Protein AF-A0A7S0G3C4-F1 (afdb_monomer)

Radius of gyration: 18.25 Å; Cα contacts (8 Å, |Δi|>4): 270; chains: 1; bounding box: 46×31×52 Å

Solvent-accessible surface area (backbone atoms only — not comparable to full-atom values): 9451 Å² total; per-residue (Å²): 103,69,66,58,55,50,48,33,53,74,73,70,41,80,79,50,72,66,59,51,34,54,44,24,38,52,24,13,75,70,51,35,44,72,55,24,52,53,49,55,52,47,40,48,75,70,75,43,77,83,50,74,64,40,49,34,28,48,25,38,9,21,17,64,58,46,35,55,68,61,25,50,52,48,51,48,46,38,38,74,77,66,66,46,79,81,47,66,63,41,50,37,27,48,26,35,14,25,21,65,55,70,33,50,71,59,20,54,50,48,52,49,51,35,52,75,70,69,42,75,82,48,62,67,40,53,42,30,53,33,47,16,22,23,74,69,52,34,60,70,60,30,55,49,51,53,54,48,37,48,74,74,72,39,71,82,48,76,66,40,51,55,42,48,37,51,20,24,57,63,58,69,42,60,65,67,31,60,78,72,110

Foldseek 3Di:
DVVVVVVCVVVVNDDDLVNLLVVLLVCLVVLVLVVSVVSVVVCVVSVHDNDLSSLLSSLLSCLSNLNLVVSVVSVCCCCPVVVDDDAQSSLLSNLLSCLSNLNLVVSVVSVVVCVVVVHDDALSSLLSNLLSCLSVLNLVVNVVSQVVCVVSVYDHDPSSLVSNLSSCVSNVNNVVNVVSD

Structure (mmCIF, N/CA/C/O backbone):
data_AF-A0A7S0G3C4-F1
#
_entry.id   AF-A0A7S0G3C4-F1
#
loop_
_atom_site.group_PDB
_atom_site.id
_atom_site.type_symbol
_atom_site.label_atom_id
_atom_site.label_alt_id
_atom_site.label_comp_id
_atom_site.label_asym_id
_atom_site.label_entity_id
_atom_site.label_seq_id
_atom_site.pdbx_PDB_ins_code
_atom_site.Cartn_x
_atom_site.Cartn_y
_atom_site.Cartn_z
_atom_site.occupancy
_atom_site.B_iso_or_equiv
_atom_site.auth_seq_id
_atom_site.auth_comp_id
_atom_site.auth_asym_id
_atom_site.auth_atom_id
_atom_site.pdbx_PDB_model_num
ATOM 1 N N . ALA A 1 1 ? -18.132 -12.227 6.448 1.00 76.12 1 ALA A N 1
ATOM 2 C CA . ALA A 1 1 ? -17.426 -11.205 7.251 1.00 76.12 1 ALA A CA 1
ATOM 3 C C . ALA A 1 1 ? -18.395 -10.467 8.179 1.00 76.12 1 ALA A C 1
ATOM 5 O O . ALA A 1 1 ? -18.366 -10.743 9.367 1.00 76.12 1 ALA A O 1
ATOM 6 N N . PHE A 1 2 ? -19.322 -9.643 7.671 1.00 80.88 2 PHE A N 1
ATOM 7 C CA . PHE A 1 2 ? -20.295 -8.923 8.517 1.00 80.88 2 PHE A CA 1
ATOM 8 C C . PHE A 1 2 ? -21.176 -9.825 9.399 1.00 80.88 2 PHE A C 1
ATOM 10 O O . PHE A 1 2 ? -21.369 -9.514 10.566 1.00 80.88 2 PHE A O 1
ATOM 17 N N . THR A 1 3 ? -21.643 -10.970 8.890 1.00 82.75 3 THR A N 1
ATOM 18 C CA . THR A 1 3 ? -22.416 -11.939 9.692 1.00 82.75 3 THR A CA 1
ATOM 19 C C . THR A 1 3 ? -21.618 -12.48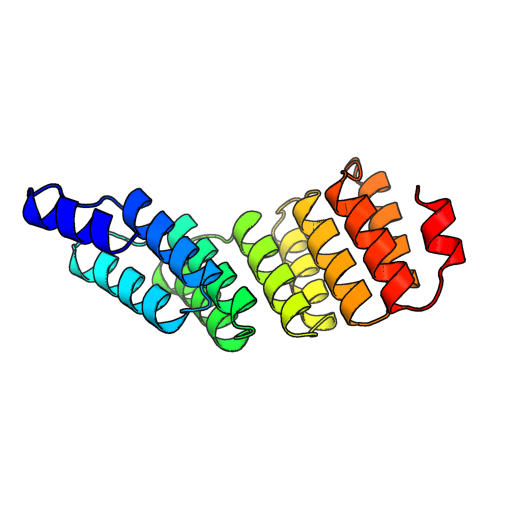6 10.876 1.00 82.75 3 THR A C 1
ATOM 21 O O . THR A 1 3 ? -22.155 -12.602 11.966 1.00 82.75 3 THR A O 1
ATOM 24 N N . VAL A 1 4 ? -20.324 -12.766 10.685 1.00 82.81 4 VAL A N 1
ATOM 25 C CA . VAL A 1 4 ? -19.447 -13.262 11.761 1.00 82.81 4 VAL A CA 1
ATOM 26 C C . VAL A 1 4 ? -19.269 -12.189 12.837 1.00 82.81 4 VAL A C 1
ATOM 28 O O . VAL A 1 4 ? -19.379 -12.485 14.017 1.00 82.81 4 VAL A O 1
ATOM 31 N N . MET A 1 5 ? -19.101 -10.927 12.434 1.00 85.44 5 MET A N 1
ATOM 32 C CA . MET A 1 5 ? -19.011 -9.797 13.367 1.00 85.44 5 MET A CA 1
ATOM 33 C C . MET A 1 5 ? -20.314 -9.568 14.139 1.00 85.44 5 MET A C 1
ATOM 35 O O . MET A 1 5 ? -20.281 -9.260 15.327 1.00 85.44 5 MET A O 1
ATOM 39 N N . ALA A 1 6 ? -21.465 -9.744 13.483 1.00 84.00 6 ALA A N 1
ATOM 40 C CA . ALA A 1 6 ? -22.767 -9.667 14.137 1.00 84.00 6 ALA A CA 1
ATOM 41 C C . ALA A 1 6 ? -22.956 -10.793 15.168 1.00 84.00 6 ALA A C 1
ATOM 43 O O . ALA A 1 6 ? -23.404 -10.513 16.276 1.00 84.00 6 ALA A O 1
ATOM 44 N N . LEU A 1 7 ? -22.554 -12.026 14.836 1.00 86.00 7 LEU A N 1
ATOM 45 C CA . LEU A 1 7 ? -22.593 -13.166 15.759 1.00 86.00 7 LEU A CA 1
ATOM 46 C C . LEU A 1 7 ? -21.691 -12.947 16.977 1.00 86.00 7 LEU A C 1
ATOM 48 O O . LEU A 1 7 ? -22.154 -13.111 18.097 1.00 86.00 7 LEU A O 1
ATOM 52 N N . MET A 1 8 ? -20.451 -12.476 16.784 1.00 85.19 8 MET A N 1
ATOM 53 C CA . MET A 1 8 ? -19.553 -12.152 17.904 1.00 85.19 8 MET A CA 1
ATOM 54 C C . MET A 1 8 ? -20.218 -11.174 18.880 1.00 85.19 8 MET A C 1
ATOM 56 O O . MET A 1 8 ? -20.258 -11.424 20.081 1.00 85.19 8 MET A O 1
ATOM 60 N N . LYS A 1 9 ? -20.829 -10.102 18.364 1.00 83.81 9 LYS A N 1
ATOM 61 C CA . LYS A 1 9 ? -21.543 -9.122 19.195 1.00 83.81 9 LYS A CA 1
ATOM 62 C C . LYS A 1 9 ? -22.772 -9.703 19.889 1.00 83.81 9 LYS A C 1
ATOM 64 O O . LYS A 1 9 ? -23.005 -9.384 21.054 1.00 83.81 9 LYS A O 1
ATOM 69 N N . GLN A 1 10 ? -23.549 -10.529 19.190 1.00 89.81 10 GLN A N 1
ATOM 70 C CA . GLN A 1 10 ? -24.722 -11.205 19.747 1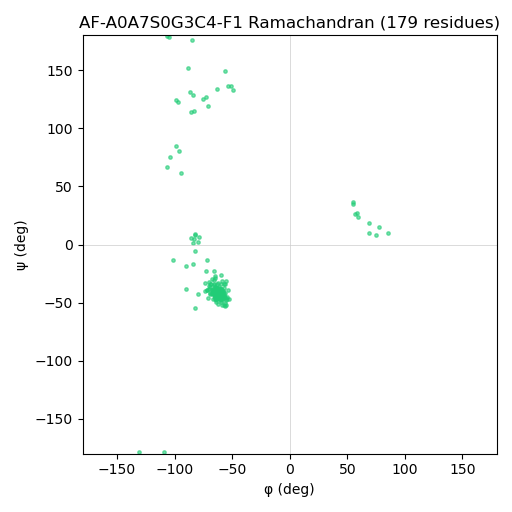.00 89.81 10 GLN A CA 1
ATOM 71 C C . GLN A 1 10 ? -24.331 -12.123 20.913 1.00 89.81 10 GLN A C 1
ATOM 73 O O . GLN A 1 10 ? -24.980 -12.095 21.959 1.00 89.81 10 GLN A O 1
ATOM 78 N N . ASP A 1 11 ? -23.217 -12.837 20.770 1.00 90.19 11 ASP A N 1
ATOM 79 C CA . ASP A 1 11 ? -22.664 -13.740 21.781 1.00 90.19 11 ASP A CA 1
ATOM 80 C C . ASP A 1 11 ? -21.824 -13.005 22.845 1.00 90.19 11 ASP A C 1
ATOM 82 O O . ASP A 1 11 ? -21.180 -13.632 23.684 1.00 90.19 11 ASP A O 1
ATOM 86 N N . ARG A 1 12 ? -21.840 -11.661 22.845 1.00 83.38 12 ARG A N 1
ATOM 87 C CA . ARG A 1 12 ? -21.084 -10.779 23.759 1.00 83.38 12 ARG A CA 1
ATOM 88 C C . ARG A 1 12 ? -19.563 -10.967 23.702 1.00 83.38 12 ARG A C 1
ATOM 90 O O . ARG A 1 12 ? -18.853 -10.604 24.638 1.00 83.38 12 ARG A O 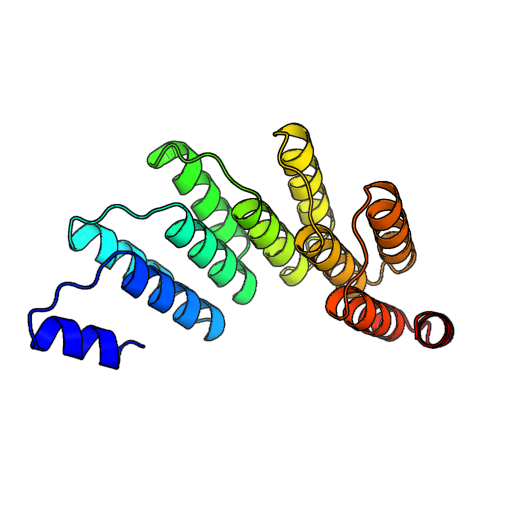1
ATOM 97 N N . ILE A 1 13 ? -19.057 -11.479 22.587 1.00 87.75 13 ILE A N 1
ATOM 98 C CA . ILE A 1 13 ? -17.636 -11.533 22.261 1.00 87.75 13 ILE A CA 1
ATOM 99 C C . ILE A 1 13 ? -17.266 -10.201 21.608 1.00 87.75 13 ILE A C 1
ATOM 101 O O . ILE A 1 13 ? -17.731 -9.878 20.514 1.00 87.75 13 ILE A O 1
ATOM 105 N N . LEU A 1 14 ? -16.428 -9.410 22.278 1.00 84.06 14 LEU A N 1
ATOM 106 C CA . LEU A 1 14 ? -15.951 -8.138 21.737 1.00 84.06 14 LEU A CA 1
ATOM 107 C C . LEU A 1 14 ? -14.970 -8.405 20.585 1.00 84.06 14 LEU A C 1
ATOM 109 O O . LEU A 1 14 ? -13.940 -9.041 20.821 1.00 84.06 14 LEU A O 1
ATOM 113 N N . PRO A 1 15 ? -15.255 -7.943 19.352 1.00 89.31 15 PRO A N 1
ATOM 114 C CA . PRO A 1 15 ? -14.295 -8.053 18.265 1.00 89.31 15 PRO A CA 1
ATOM 115 C C . PRO A 1 15 ? -13.041 -7.244 18.589 1.00 89.31 15 PRO A C 1
ATOM 117 O O . PRO A 1 15 ? -13.128 -6.089 19.012 1.00 89.31 15 PRO A O 1
ATOM 120 N N . ASP A 1 16 ? -11.881 -7.849 18.376 1.00 91.50 16 ASP A N 1
ATOM 121 C CA . ASP A 1 16 ? -10.598 -7.182 18.530 1.00 91.50 16 ASP A CA 1
ATOM 122 C C . ASP A 1 16 ? -10.205 -6.412 17.258 1.00 91.50 16 ASP A C 1
ATOM 124 O O . ASP A 1 16 ? -10.877 -6.450 16.219 1.00 91.50 16 ASP A O 1
ATOM 128 N N . ILE A 1 17 ? -9.083 -5.692 17.334 1.00 94.69 17 ILE A N 1
ATOM 129 C CA . ILE A 1 17 ? -8.567 -4.914 16.203 1.00 94.69 17 ILE A CA 1
ATOM 130 C C . ILE A 1 17 ? -8.281 -5.795 14.979 1.00 94.69 17 ILE A C 1
ATOM 132 O O . ILE A 1 17 ? -8.467 -5.365 13.841 1.00 94.69 17 ILE A O 1
ATOM 136 N N . PHE A 1 18 ? -7.890 -7.053 15.197 1.00 93.44 18 PHE A N 1
ATOM 137 C CA . PHE A 1 18 ? -7.602 -8.000 14.130 1.00 93.44 18 PHE A CA 1
ATOM 138 C C . PHE A 1 18 ? -8.867 -8.358 13.339 1.00 93.44 18 PHE A C 1
ATOM 140 O O . PHE A 1 18 ? -8.860 -8.294 12.105 1.00 93.44 18 PHE A O 1
ATOM 147 N N . ALA A 1 19 ? -9.972 -8.661 14.024 1.00 93.75 19 ALA A N 1
ATOM 148 C CA . ALA A 1 19 ? -11.260 -8.939 13.395 1.00 93.75 19 ALA A CA 1
ATOM 149 C C . ALA A 1 19 ? -11.760 -7.746 12.562 1.00 93.75 19 ALA A C 1
ATOM 151 O O . ALA A 1 19 ? -12.196 -7.917 11.417 1.00 93.75 19 ALA A O 1
ATOM 152 N N . TYR A 1 20 ? -11.627 -6.525 13.090 1.00 95.75 20 TYR A N 1
ATOM 153 C CA . TYR A 1 20 ? -11.971 -5.308 12.354 1.00 95.75 20 TYR A CA 1
ATOM 154 C C . TYR A 1 20 ? -11.074 -5.078 11.131 1.00 95.75 20 TYR A C 1
ATOM 156 O O . TYR A 1 20 ? -11.583 -4.794 10.044 1.00 95.75 20 TYR A O 1
ATOM 164 N N . ASN A 1 21 ? -9.759 -5.266 11.257 1.00 96.62 21 ASN A N 1
ATOM 165 C CA . ASN A 1 21 ? -8.814 -5.135 10.145 1.00 96.62 21 ASN A CA 1
ATOM 166 C C . ASN A 1 21 ? -9.123 -6.128 9.013 1.00 96.62 21 ASN A C 1
ATOM 168 O O . ASN A 1 21 ? -9.123 -5.757 7.835 1.00 96.62 21 ASN A O 1
ATOM 172 N N . ALA A 1 22 ? -9.476 -7.369 9.356 1.00 95.56 22 ALA A N 1
ATOM 173 C CA . ALA A 1 22 ? -9.918 -8.367 8.387 1.00 95.56 22 ALA A CA 1
ATOM 174 C C . ALA A 1 22 ? -11.226 -7.959 7.682 1.00 95.56 22 ALA A C 1
ATOM 176 O O . ALA A 1 22 ? -11.384 -8.188 6.476 1.00 95.56 22 ALA A O 1
ATOM 177 N N . LEU A 1 23 ? -12.161 -7.326 8.401 1.00 95.88 23 LEU A N 1
ATOM 178 C CA . LEU A 1 23 ? -13.399 -6.803 7.822 1.00 95.88 23 LEU A CA 1
ATOM 179 C C . LEU A 1 23 ? -13.136 -5.632 6.860 1.00 95.88 23 LEU A C 1
ATOM 181 O O . LEU A 1 23 ? -13.733 -5.602 5.781 1.00 95.88 23 LEU A O 1
ATOM 185 N N . ILE A 1 24 ? -12.236 -4.708 7.205 1.00 97.38 24 ILE A N 1
ATOM 186 C CA . ILE A 1 24 ? -11.821 -3.586 6.343 1.00 97.38 24 ILE A CA 1
ATOM 187 C C . ILE A 1 24 ? -11.213 -4.112 5.044 1.00 97.38 24 ILE A C 1
ATOM 189 O O . ILE A 1 24 ? -11.632 -3.712 3.956 1.00 97.38 24 ILE A O 1
ATOM 193 N N . ASP A 1 25 ? -10.279 -5.057 5.127 1.00 95.19 25 ASP A N 1
ATOM 194 C CA . ASP A 1 25 ? -9.653 -5.641 3.940 1.00 95.19 25 ASP A CA 1
ATOM 195 C C . ASP A 1 25 ? -10.664 -6.431 3.085 1.00 95.19 25 ASP A C 1
ATOM 197 O O . ASP A 1 25 ? -10.656 -6.338 1.853 1.00 95.19 25 ASP A O 1
ATOM 201 N N . ALA A 1 26 ? -11.626 -7.123 3.711 1.00 95.88 26 ALA A N 1
ATOM 202 C CA . ALA A 1 26 ? -12.741 -7.746 2.997 1.00 95.88 26 ALA A CA 1
ATOM 203 C C . ALA A 1 26 ? -13.619 -6.715 2.263 1.00 95.88 26 ALA A C 1
ATOM 205 O O . ALA A 1 26 ? -13.977 -6.940 1.104 1.00 95.88 26 ALA A O 1
ATOM 206 N N . CYS A 1 27 ? -13.920 -5.570 2.886 1.00 95.38 27 CYS A N 1
ATOM 207 C CA . CYS A 1 27 ? -14.619 -4.462 2.229 1.00 95.38 27 CYS A CA 1
ATOM 208 C C . CYS A 1 27 ? -13.813 -3.924 1.043 1.00 95.38 27 CYS A C 1
ATOM 210 O O . CYS A 1 27 ? -14.371 -3.726 -0.037 1.00 95.38 27 CYS A O 1
ATOM 212 N N . GLY A 1 28 ? -12.499 -3.757 1.210 1.00 94.44 28 GLY A N 1
ATOM 213 C CA . GLY A 1 28 ? -11.590 -3.323 0.153 1.00 94.44 28 GLY A CA 1
ATOM 214 C C . GLY A 1 28 ? -11.578 -4.271 -1.046 1.00 94.44 28 GLY A C 1
ATOM 215 O O . GLY A 1 28 ? -11.683 -3.819 -2.187 1.00 94.44 28 GLY A O 1
ATOM 216 N N . ARG A 1 29 ? -11.516 -5.590 -0.821 1.00 93.62 29 ARG A N 1
ATOM 217 C CA . ARG A 1 29 ? -11.635 -6.598 -1.893 1.00 93.62 29 ARG A CA 1
ATOM 218 C C . ARG A 1 29 ? -12.981 -6.540 -2.613 1.00 93.62 29 ARG A C 1
ATOM 220 O O . ARG A 1 29 ? -13.020 -6.718 -3.826 1.00 93.62 29 ARG A O 1
ATOM 227 N N . ALA A 1 30 ? -14.056 -6.252 -1.885 1.00 94.56 30 ALA A N 1
ATOM 228 C CA . ALA A 1 30 ? -15.392 -6.066 -2.444 1.00 94.56 30 ALA A CA 1
ATOM 229 C C . ALA A 1 30 ? -15.615 -4.673 -3.073 1.00 94.56 30 ALA A C 1
ATOM 231 O O . ALA A 1 30 ? -16.717 -4.395 -3.536 1.00 94.56 30 ALA A O 1
ATOM 232 N N . LYS A 1 31 ? -14.597 -3.794 -3.091 1.00 92.88 31 LYS A N 1
ATOM 233 C CA . LYS A 1 31 ? -14.679 -2.387 -3.536 1.00 92.88 31 LYS A CA 1
ATOM 234 C C . LYS A 1 31 ? -15.726 -1.551 -2.784 1.00 92.88 31 LYS A C 1
ATOM 236 O O . LYS A 1 31 ? -16.228 -0.559 -3.300 1.00 92.88 31 LYS A O 1
ATOM 241 N N . LEU A 1 32 ? -16.038 -1.924 -1.545 1.00 95.06 32 LEU A N 1
ATOM 242 C CA . LEU A 1 32 ? -16.976 -1.219 -0.669 1.00 95.06 32 LEU A CA 1
ATOM 243 C C . LEU A 1 32 ? -16.213 -0.238 0.228 1.00 95.06 32 LEU A C 1
ATOM 245 O O . LEU A 1 32 ? -16.206 -0.389 1.450 1.00 95.06 32 LEU A O 1
ATOM 249 N N . VAL A 1 33 ? -15.537 0.740 -0.383 1.00 95.81 33 VAL A N 1
ATOM 250 C CA . VAL A 1 33 ? -14.634 1.666 0.322 1.00 95.81 33 VAL A CA 1
ATOM 251 C C . VAL A 1 33 ? -15.348 2.420 1.447 1.00 95.81 33 VAL A C 1
ATOM 253 O O . VAL A 1 33 ? -14.865 2.418 2.572 1.00 95.81 33 VAL A O 1
ATOM 256 N N . ASP A 1 34 ? -16.561 2.925 1.216 1.00 97.06 34 ASP A N 1
ATOM 257 C CA . ASP A 1 34 ? -17.316 3.653 2.247 1.00 97.06 34 ASP A CA 1
ATOM 258 C C . ASP A 1 34 ? -17.657 2.769 3.453 1.00 97.06 34 ASP A C 1
ATOM 260 O O . ASP A 1 34 ? -17.663 3.229 4.592 1.00 97.06 34 ASP A O 1
ATOM 264 N N . LYS A 1 35 ? -17.905 1.469 3.230 1.00 96.38 35 LYS A N 1
ATOM 265 C CA . LYS A 1 35 ? -18.104 0.523 4.337 1.00 96.38 35 LYS A CA 1
ATOM 266 C C . LYS A 1 35 ? -16.806 0.275 5.097 1.00 96.38 35 LYS A C 1
ATOM 268 O O . LYS A 1 35 ? -16.862 0.144 6.310 1.00 96.38 35 LYS A O 1
ATOM 273 N N . ALA A 1 36 ? -15.660 0.240 4.417 1.00 97.38 36 ALA A N 1
ATOM 274 C CA . ALA A 1 36 ? -14.362 0.106 5.072 1.00 97.38 36 ALA A CA 1
ATOM 275 C C . ALA A 1 36 ? -14.105 1.270 6.052 1.00 97.38 36 ALA A C 1
ATOM 277 O O . ALA A 1 36 ? -13.693 1.032 7.185 1.00 97.38 36 ALA A O 1
ATOM 278 N N . PHE A 1 37 ? -14.443 2.506 5.665 1.00 97.88 37 PHE A N 1
ATOM 279 C CA . PHE A 1 37 ? -14.355 3.673 6.553 1.00 97.88 37 PHE A CA 1
ATOM 280 C C . PHE A 1 37 ? -15.348 3.611 7.719 1.00 97.88 37 PHE A C 1
ATOM 282 O O . PHE A 1 37 ? -14.944 3.824 8.858 1.00 97.88 37 PH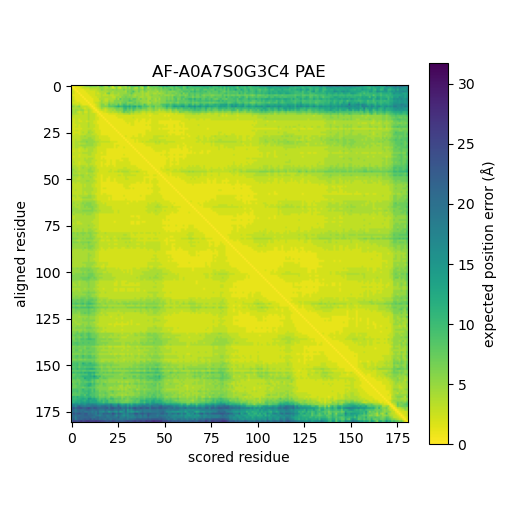E A O 1
ATOM 289 N N . LYS A 1 38 ? -16.601 3.196 7.480 1.00 97.25 38 LYS A N 1
ATOM 290 C CA . LYS A 1 38 ? -17.569 2.968 8.572 1.00 97.25 38 LYS A CA 1
ATOM 291 C C . LYS A 1 38 ? -17.061 1.960 9.602 1.00 97.25 38 LYS A C 1
ATOM 293 O O . LYS A 1 38 ? -17.281 2.141 10.793 1.00 97.25 38 LYS A O 1
ATOM 298 N N . VAL A 1 39 ? -16.363 0.915 9.153 1.00 96.94 39 VAL A N 1
ATOM 299 C CA . VAL A 1 39 ? -15.744 -0.066 10.053 1.00 96.94 39 VAL A CA 1
ATOM 300 C C . VAL A 1 39 ? -14.609 0.567 10.864 1.00 96.94 39 VAL A C 1
ATOM 302 O O . VAL A 1 39 ? -14.499 0.288 12.053 1.00 96.94 39 VAL A O 1
ATOM 305 N N . ARG A 1 40 ? -13.797 1.460 10.282 1.00 97.31 40 ARG A N 1
ATOM 306 C CA . ARG A 1 40 ? -12.799 2.224 11.051 1.00 97.31 40 ARG A CA 1
ATOM 307 C C . ARG A 1 40 ? -13.451 3.100 12.117 1.00 97.31 40 ARG A C 1
ATOM 309 O O . ARG A 1 40 ? -12.941 3.167 13.231 1.00 97.31 40 ARG A O 1
ATOM 316 N N . ASP A 1 41 ? -14.564 3.753 11.805 1.00 96.69 41 ASP A N 1
ATOM 317 C CA . ASP A 1 41 ? -15.280 4.571 12.789 1.00 96.69 41 ASP A CA 1
ATOM 318 C C . ASP A 1 41 ? -15.863 3.703 13.910 1.00 96.69 41 ASP A C 1
ATOM 320 O O . ASP A 1 41 ? -15.854 4.088 15.075 1.00 96.69 41 ASP A O 1
ATOM 324 N N . GLU A 1 42 ? -16.288 2.483 13.587 1.00 95.06 42 GLU A N 1
ATOM 325 C CA . GLU A 1 42 ? -16.731 1.492 14.563 1.00 95.06 42 GLU A CA 1
ATOM 326 C C . GLU A 1 42 ? -15.608 1.031 15.508 1.00 95.06 42 GLU A C 1
ATOM 328 O O . GLU A 1 42 ? -15.872 0.858 16.698 1.00 95.06 42 GLU A O 1
ATOM 333 N N . ILE A 1 43 ? -14.360 0.900 15.029 1.00 95.69 43 ILE A N 1
ATOM 334 C CA . ILE A 1 43 ? -13.180 0.654 15.886 1.00 95.69 43 ILE A CA 1
ATOM 335 C C . ILE A 1 43 ? -13.084 1.761 16.945 1.00 95.69 43 ILE A C 1
ATOM 337 O O . ILE A 1 43 ? -13.046 1.468 18.140 1.00 95.69 43 ILE A O 1
ATOM 341 N N . VAL A 1 44 ? -13.108 3.025 16.507 1.00 95.69 44 VAL A N 1
ATOM 342 C CA . VAL A 1 44 ? -12.995 4.198 17.391 1.00 95.69 44 VAL A CA 1
ATOM 343 C C . VAL A 1 44 ? -14.164 4.262 18.378 1.00 95.69 44 VAL A C 1
ATOM 345 O O . VAL A 1 44 ? -13.951 4.415 19.578 1.00 95.69 44 VAL A O 1
ATOM 348 N N . ASN A 1 45 ? -15.394 4.067 17.899 1.00 94.19 45 ASN A N 1
ATOM 349 C CA . ASN A 1 45 ? -16.603 4.073 18.729 1.00 94.19 45 ASN A CA 1
ATOM 350 C C . ASN A 1 45 ? -16.648 2.912 19.735 1.00 94.19 45 ASN A C 1
ATOM 352 O O . ASN A 1 45 ? -17.323 3.011 20.756 1.00 94.19 45 ASN A O 1
ATOM 356 N N . SER A 1 46 ? -15.920 1.826 19.468 1.00 90.38 46 SER A N 1
ATOM 357 C CA . SER A 1 46 ? -15.759 0.700 20.395 1.00 90.38 46 SER A CA 1
ATOM 358 C C . SER A 1 46 ? -14.658 0.939 21.440 1.00 90.38 46 SER A C 1
ATOM 360 O O . SER A 1 46 ? -14.333 0.029 22.199 1.00 90.38 46 SER A O 1
ATOM 362 N N . GLY A 1 47 ? -14.052 2.132 21.475 1.00 92.62 47 GLY A N 1
ATOM 363 C CA . GLY A 1 47 ? -12.948 2.471 22.377 1.00 92.62 47 GLY A CA 1
ATOM 364 C C . GLY A 1 47 ? -11.604 1.853 21.981 1.00 92.62 47 GLY A C 1
ATOM 365 O O . GLY A 1 47 ? -10.642 1.941 22.743 1.00 92.62 47 GLY A O 1
ATOM 366 N N . LEU A 1 48 ? -11.517 1.230 20.802 1.00 95.38 48 LEU A N 1
ATOM 367 C CA . LEU A 1 48 ? -10.276 0.683 20.266 1.00 95.38 48 LEU A CA 1
ATOM 368 C C . LEU A 1 48 ? -9.532 1.753 19.462 1.00 95.38 48 LEU A C 1
ATOM 370 O O . LEU A 1 48 ? -10.126 2.653 18.866 1.00 95.38 48 LEU A O 1
ATOM 374 N N . LYS A 1 49 ? -8.205 1.632 19.402 1.00 95.75 49 LYS A N 1
ATOM 375 C CA . LYS A 1 49 ? -7.363 2.507 18.585 1.00 95.75 49 LYS A CA 1
ATOM 376 C C . LYS A 1 49 ? -7.049 1.820 17.247 1.00 95.75 49 LYS A C 1
ATOM 378 O O . LYS A 1 49 ? -6.464 0.737 17.280 1.00 95.75 49 LYS A O 1
ATOM 383 N N . PRO A 1 50 ? -7.387 2.431 16.093 1.00 97.44 50 PRO A N 1
ATOM 384 C CA . PRO A 1 50 ? -6.863 2.015 14.793 1.00 97.44 50 PRO A CA 1
ATOM 385 C C . PRO A 1 50 ? -5.341 1.863 14.823 1.00 97.44 50 PRO A C 1
ATOM 387 O O . PRO A 1 50 ? -4.649 2.752 15.321 1.00 97.44 50 PRO A O 1
ATOM 390 N N . ASP A 1 51 ? -4.822 0.762 14.287 1.00 97.00 51 ASP A N 1
ATOM 391 C CA . ASP A 1 51 ? -3.388 0.481 14.228 1.00 97.00 51 ASP A CA 1
ATOM 392 C C . ASP A 1 51 ? -2.836 0.635 12.800 1.00 97.00 51 ASP A C 1
ATOM 394 O O . ASP A 1 51 ? -3.561 0.943 11.850 1.00 97.00 51 ASP A O 1
ATOM 398 N N . LYS A 1 52 ? -1.526 0.419 12.619 1.00 96.69 52 LYS A N 1
ATOM 399 C CA . LYS A 1 52 ? -0.889 0.502 11.292 1.00 96.69 52 LYS A CA 1
ATOM 400 C C . LYS A 1 52 ? -1.533 -0.438 10.269 1.00 96.69 52 LYS A C 1
ATOM 402 O O . LYS A 1 52 ? -1.605 -0.103 9.088 1.00 96.69 52 LYS A O 1
ATOM 407 N N . VAL A 1 53 ? -2.012 -1.605 10.706 1.00 97.12 53 VAL A N 1
ATOM 408 C CA . VAL A 1 53 ? -2.665 -2.581 9.829 1.00 97.12 53 VAL A CA 1
ATOM 409 C C . VAL A 1 53 ? -4.029 -2.052 9.377 1.00 97.12 53 VAL A C 1
ATOM 411 O O . VAL A 1 53 ? -4.351 -2.185 8.195 1.00 97.12 53 VAL A O 1
ATOM 414 N N . THR A 1 54 ? -4.778 -1.367 10.249 1.00 98.06 54 THR A N 1
ATOM 415 C CA . THR A 1 54 ? -6.019 -0.656 9.898 1.00 98.06 54 THR A CA 1
ATOM 416 C C . THR A 1 54 ? -5.781 0.343 8.767 1.00 98.06 54 THR A C 1
ATOM 418 O O . THR A 1 54 ? -6.464 0.296 7.741 1.00 98.06 54 THR A O 1
ATOM 421 N N . PHE A 1 55 ? -4.781 1.217 8.914 1.00 98.44 55 PHE A N 1
ATOM 422 C CA . PHE A 1 55 ? -4.456 2.230 7.906 1.00 98.44 55 PHE A CA 1
ATOM 423 C C . PHE A 1 55 ? -3.981 1.604 6.590 1.00 98.44 55 PHE A C 1
ATOM 425 O O . PHE A 1 55 ? -4.488 1.955 5.525 1.00 98.44 55 PHE A O 1
ATOM 432 N N . ASN A 1 56 ? -3.098 0.603 6.640 1.00 98.06 56 ASN A N 1
ATOM 433 C CA . ASN A 1 56 ? -2.634 -0.111 5.446 1.00 98.06 56 ASN A CA 1
ATOM 434 C C . ASN A 1 56 ? -3.790 -0.796 4.688 1.00 98.06 56 ASN A C 1
ATOM 436 O O . ASN A 1 56 ? -3.820 -0.789 3.450 1.00 98.06 56 ASN A O 1
ATOM 440 N N . ALA A 1 57 ? -4.764 -1.361 5.410 1.00 97.94 57 ALA A N 1
ATOM 441 C CA . ALA A 1 57 ? -5.957 -1.966 4.823 1.00 97.94 57 ALA A CA 1
ATOM 442 C C . ALA A 1 57 ? -6.876 -0.918 4.168 1.00 97.94 57 ALA A C 1
ATOM 444 O O . ALA A 1 57 ? -7.384 -1.164 3.071 1.00 97.94 57 ALA A O 1
ATOM 445 N N . LEU A 1 58 ? -7.041 0.261 4.780 1.00 98.44 58 LEU A N 1
ATOM 446 C CA . LEU A 1 58 ? -7.796 1.381 4.206 1.00 98.44 58 LEU A CA 1
ATOM 447 C C . LEU A 1 58 ? -7.133 1.939 2.939 1.00 98.44 58 LEU A C 1
ATOM 449 O O . LEU A 1 58 ? -7.809 2.054 1.919 1.00 98.44 58 LEU A O 1
ATOM 453 N N . ILE A 1 59 ? -5.817 2.189 2.948 1.00 98.38 59 ILE A N 1
ATOM 454 C CA . ILE A 1 59 ? -5.068 2.628 1.752 1.00 98.38 59 ILE A CA 1
ATOM 455 C C . ILE A 1 59 ? -5.251 1.612 0.618 1.00 98.38 59 ILE A C 1
ATOM 457 O O . ILE A 1 59 ? -5.573 1.975 -0.515 1.00 98.38 59 ILE A O 1
ATOM 461 N N . SER A 1 60 ? -5.134 0.318 0.931 1.00 97.31 60 SER A N 1
ATOM 462 C CA . SER A 1 60 ? -5.355 -0.762 -0.038 1.00 97.31 60 SER A CA 1
ATOM 463 C C . SER A 1 60 ? -6.797 -0.796 -0.562 1.00 97.31 60 SER A C 1
ATOM 465 O O . SER A 1 60 ? -7.026 -1.072 -1.743 1.00 97.31 60 SER A O 1
ATOM 467 N N . ALA A 1 61 ? -7.793 -0.532 0.290 1.00 97.75 61 ALA A N 1
ATOM 468 C CA . ALA A 1 61 ? -9.199 -0.441 -0.102 1.00 97.75 61 ALA A CA 1
ATOM 469 C C . ALA A 1 61 ? -9.444 0.742 -1.054 1.00 97.75 61 ALA A C 1
ATOM 471 O O . ALA A 1 61 ? -10.045 0.546 -2.114 1.00 97.75 61 ALA A O 1
ATOM 472 N N . CYS A 1 62 ? -8.909 1.923 -0.736 1.00 97.50 62 CYS A N 1
ATOM 473 C CA . CYS A 1 62 ? -8.941 3.109 -1.595 1.00 97.50 62 CYS A CA 1
ATOM 474 C C . CYS A 1 62 ? -8.281 2.835 -2.955 1.00 97.50 62 CYS A C 1
ATOM 476 O O . CYS A 1 62 ? -8.883 3.084 -4.000 1.00 97.50 62 CYS A O 1
ATOM 478 N N . GLY A 1 63 ? -7.101 2.204 -2.968 1.00 95.88 63 GLY A N 1
AT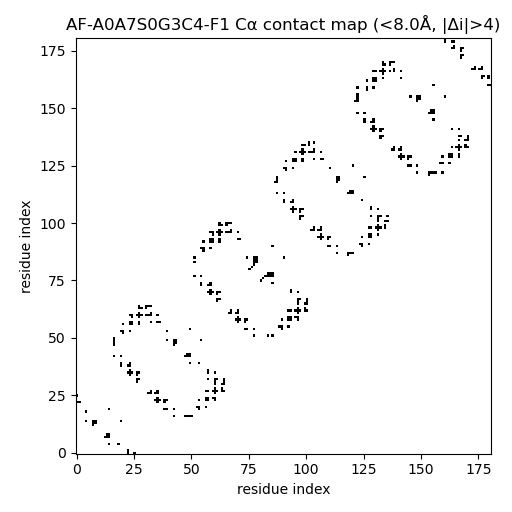OM 479 C CA . GLY A 1 63 ? -6.410 1.814 -4.201 1.00 95.88 63 GLY A CA 1
ATOM 480 C C . GLY A 1 63 ? -7.225 0.866 -5.087 1.00 95.88 63 GLY A C 1
ATOM 481 O O . GLY A 1 63 ? -7.292 1.044 -6.304 1.00 95.88 63 GLY A O 1
ATOM 482 N N . ARG 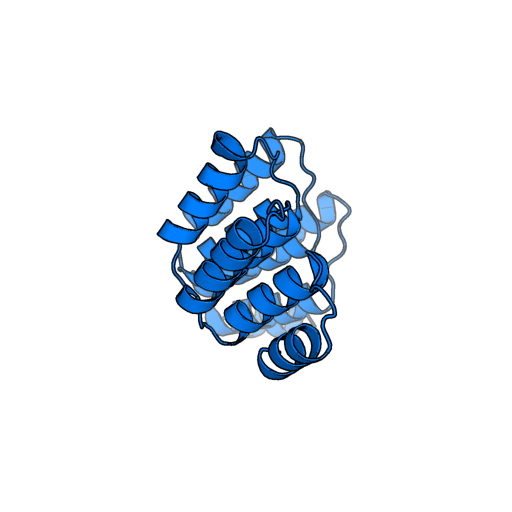A 1 64 ? -7.922 -0.118 -4.499 1.00 94.31 64 ARG A N 1
ATOM 483 C CA . ARG A 1 64 ? -8.836 -1.020 -5.236 1.00 94.31 64 ARG A CA 1
ATOM 484 C C . ARG A 1 64 ? -10.074 -0.303 -5.781 1.00 94.31 64 ARG A C 1
ATOM 486 O O . ARG A 1 64 ? -10.582 -0.710 -6.829 1.00 94.31 64 ARG A O 1
ATOM 493 N N . ALA A 1 65 ? -10.529 0.747 -5.103 1.00 94.81 65 ALA A N 1
ATOM 494 C CA . ALA A 1 65 ? -11.597 1.635 -5.560 1.00 94.81 65 ALA A CA 1
ATOM 495 C C . ALA A 1 65 ? -11.112 2.719 -6.545 1.00 94.81 65 ALA A C 1
ATOM 497 O O . ALA A 1 65 ? -11.941 3.425 -7.109 1.00 94.81 65 ALA A O 1
ATOM 498 N N . ARG A 1 66 ? -9.795 2.815 -6.798 1.00 93.94 66 ARG A N 1
ATOM 499 C CA . ARG A 1 66 ? -9.139 3.890 -7.570 1.00 93.94 66 ARG A CA 1
ATOM 500 C C . ARG A 1 66 ? -9.368 5.290 -6.994 1.00 93.94 66 ARG A C 1
ATOM 502 O O . ARG A 1 66 ? -9.310 6.275 -7.724 1.00 93.94 66 ARG A O 1
ATOM 509 N N . ASP A 1 67 ? -9.588 5.371 -5.689 1.00 95.31 67 ASP A N 1
ATOM 510 C CA . ASP A 1 67 ? -9.757 6.629 -4.975 1.00 95.31 67 ASP A CA 1
ATOM 511 C C . ASP A 1 67 ? -8.427 7.057 -4.355 1.00 95.31 67 ASP A C 1
ATOM 513 O O . ASP A 1 67 ? -8.123 6.778 -3.195 1.00 95.31 67 ASP A O 1
ATOM 517 N N . LEU A 1 68 ? -7.573 7.656 -5.184 1.00 96.00 68 LEU A N 1
ATOM 518 C CA . LEU A 1 68 ? -6.225 8.013 -4.760 1.00 96.00 68 LEU A CA 1
ATOM 519 C C . LEU A 1 68 ? -6.225 9.171 -3.751 1.00 96.00 68 LEU A C 1
ATOM 521 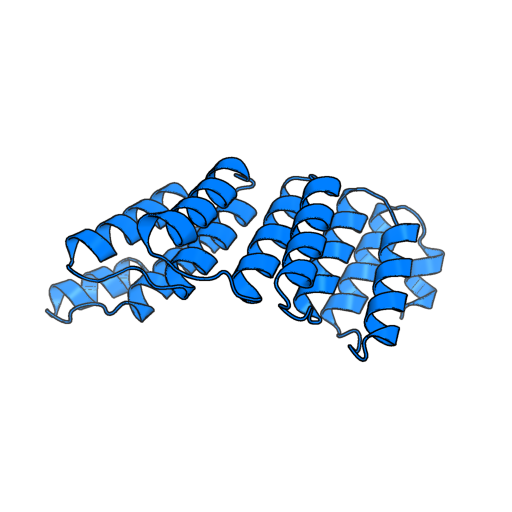O O . LEU A 1 68 ? -5.392 9.173 -2.851 1.00 96.00 68 LEU A O 1
ATOM 525 N N . SER A 1 69 ? -7.174 10.106 -3.855 1.00 96.75 69 SER A N 1
ATOM 526 C CA . SER A 1 69 ? -7.309 11.219 -2.907 1.00 96.75 69 SER A CA 1
ATOM 527 C C . SER A 1 69 ? -7.529 10.703 -1.487 1.00 96.75 69 SER A C 1
ATOM 529 O O . SER A 1 69 ? -6.727 11.001 -0.603 1.00 96.75 69 SER A O 1
ATOM 531 N N . ARG A 1 70 ? -8.513 9.814 -1.286 1.00 97.12 70 ARG A N 1
ATOM 532 C CA . ARG A 1 70 ? -8.750 9.207 0.033 1.00 97.12 70 ARG A CA 1
ATOM 533 C C . ARG A 1 70 ? -7.593 8.329 0.504 1.00 97.12 70 ARG A C 1
ATOM 535 O O . ARG A 1 70 ? -7.385 8.191 1.702 1.00 97.12 70 ARG A O 1
ATOM 542 N N . ALA A 1 71 ? -6.822 7.723 -0.401 1.00 97.94 71 ALA A N 1
ATOM 543 C CA . ALA A 1 71 ? -5.629 6.969 -0.009 1.00 97.94 71 ALA A CA 1
ATOM 544 C C . ALA A 1 71 ? -4.551 7.871 0.626 1.00 97.94 71 ALA A C 1
ATOM 546 O O . ALA A 1 71 ? -3.942 7.470 1.618 1.00 97.94 71 ALA A O 1
ATOM 547 N N . TYR A 1 72 ? -4.337 9.077 0.087 1.00 97.94 72 TYR A N 1
ATOM 548 C CA . TYR A 1 72 ? -3.414 10.058 0.668 1.00 97.94 72 TYR A CA 1
ATOM 549 C C . TYR A 1 72 ? -3.958 10.675 1.960 1.00 97.94 72 TYR A C 1
ATOM 551 O O . TYR A 1 72 ? -3.205 10.779 2.919 1.00 97.94 72 TYR A O 1
ATOM 559 N N . GLU A 1 73 ? -5.257 10.973 2.041 1.00 98.12 73 GLU A N 1
ATOM 560 C CA . GLU A 1 73 ? -5.879 11.436 3.294 1.00 98.12 73 GLU A CA 1
ATOM 561 C C . GLU A 1 73 ? -5.682 10.422 4.433 1.00 98.12 73 GLU A C 1
ATOM 563 O O . GLU A 1 73 ? -5.310 10.787 5.543 1.00 98.12 73 GLU A O 1
ATOM 568 N N . VAL A 1 74 ? -5.847 9.123 4.151 1.00 98.38 74 VAL A N 1
ATOM 569 C CA . VAL A 1 74 ? -5.601 8.053 5.133 1.00 98.38 74 VAL A CA 1
ATOM 570 C C . VAL A 1 74 ? -4.133 8.014 5.576 1.00 98.38 74 VAL A C 1
ATOM 572 O O . VAL A 1 74 ? -3.866 7.774 6.755 1.00 98.38 74 VAL A O 1
ATOM 575 N N . LEU A 1 75 ? -3.184 8.249 4.662 1.00 98.19 75 LEU A N 1
ATOM 576 C CA . LEU A 1 75 ? -1.761 8.363 4.999 1.00 98.19 75 LEU A CA 1
ATOM 577 C C . LEU A 1 75 ? -1.499 9.583 5.895 1.00 98.19 75 LEU A C 1
ATOM 579 O O . LEU A 1 75 ? -0.784 9.466 6.889 1.00 98.19 75 LEU A O 1
ATOM 583 N N . ASP A 1 76 ? -2.091 10.730 5.573 1.00 98.00 76 ASP A N 1
ATOM 584 C CA . ASP A 1 76 ? -1.925 11.961 6.343 1.00 98.00 76 ASP A CA 1
ATOM 585 C C . ASP A 1 76 ? -2.515 11.813 7.751 1.00 98.00 76 ASP A C 1
ATOM 587 O O . ASP A 1 76 ? -1.829 12.116 8.725 1.00 98.00 76 ASP A O 1
ATOM 591 N N . THR A 1 77 ? -3.714 11.239 7.899 1.00 98.06 77 THR A N 1
ATOM 592 C CA . THR A 1 77 ? -4.300 10.913 9.212 1.00 98.06 77 THR A CA 1
ATOM 593 C C . THR A 1 77 ? -3.413 9.938 9.997 1.00 98.06 77 THR A C 1
ATOM 595 O O . THR A 1 77 ? -3.174 10.144 11.189 1.00 98.06 77 THR A O 1
ATOM 598 N N . MET A 1 78 ? -2.875 8.894 9.352 1.00 97.94 78 MET A N 1
ATOM 599 C CA . MET A 1 78 ? -1.957 7.940 9.991 1.00 97.94 78 MET A CA 1
ATOM 600 C C . MET A 1 78 ? -0.736 8.647 10.608 1.00 97.94 78 MET A C 1
ATOM 602 O O . MET A 1 78 ? -0.324 8.300 11.718 1.00 97.94 78 MET A O 1
ATOM 606 N N . ILE A 1 79 ? -0.172 9.636 9.910 1.00 97.44 79 ILE A N 1
ATOM 607 C CA . ILE A 1 79 ? 1.038 10.355 10.327 1.00 97.44 79 ILE A CA 1
ATOM 608 C C . ILE A 1 79 ? 0.710 11.466 11.329 1.00 97.44 79 ILE A C 1
ATOM 610 O O . ILE A 1 79 ? 1.292 11.501 12.410 1.00 97.44 79 ILE A O 1
ATOM 614 N N . GLN A 1 80 ? -0.204 12.369 10.976 1.00 97.75 80 GLN A N 1
ATOM 615 C CA . GLN A 1 80 ? -0.441 13.621 11.698 1.00 97.75 80 GLN A CA 1
ATOM 616 C C . GLN A 1 80 ? -1.296 13.418 12.949 1.00 97.75 80 GLN A C 1
ATOM 618 O O . GLN A 1 80 ? -0.989 13.969 14.002 1.00 97.75 80 GLN A O 1
ATOM 623 N N . GLU A 1 81 ? -2.355 12.612 12.857 1.00 96.69 81 GLU A N 1
ATOM 624 C CA . GLU A 1 81 ? -3.284 12.416 13.976 1.00 96.69 81 GLU A CA 1
ATOM 625 C C . GLU A 1 81 ? -2.858 11.253 14.878 1.00 96.69 81 GLU A C 1
ATOM 627 O O . GLU A 1 81 ? -2.992 11.320 16.100 1.00 96.69 81 GLU A O 1
ATOM 632 N N . TYR A 1 82 ? -2.338 10.171 14.290 1.00 96.81 82 TYR A N 1
ATOM 633 C CA . TYR A 1 82 ? -1.999 8.952 15.031 1.00 96.81 82 TYR A CA 1
ATOM 634 C C . TYR A 1 82 ? -0.507 8.803 15.344 1.00 96.81 82 TYR A C 1
ATOM 636 O O . TYR A 1 82 ? -0.154 7.963 16.181 1.00 96.81 82 TYR A O 1
ATOM 644 N N . GLY A 1 83 ? 0.361 9.603 14.716 1.00 96.94 83 GLY A N 1
ATOM 645 C CA . GLY A 1 83 ? 1.808 9.575 14.940 1.00 96.94 83 GLY A CA 1
ATOM 646 C C . GLY A 1 83 ? 2.490 8.307 14.422 1.00 96.94 83 GLY A C 1
ATOM 647 O O . GLY A 1 83 ? 3.582 7.961 14.875 1.00 96.94 83 GLY A O 1
ATOM 648 N N . TYR A 1 84 ? 1.854 7.559 13.517 1.00 97.31 84 TYR A N 1
ATOM 649 C CA . TYR A 1 84 ? 2.433 6.332 12.989 1.00 97.31 84 TYR A CA 1
ATOM 650 C C . TYR A 1 84 ? 3.382 6.620 11.830 1.00 97.31 84 TYR A C 1
ATOM 652 O O . TYR A 1 84 ? 3.022 7.240 10.836 1.00 97.31 84 TYR A O 1
ATOM 660 N N . VAL A 1 85 ? 4.589 6.064 11.925 1.00 95.81 85 VAL A N 1
ATOM 661 C CA . VAL A 1 85 ? 5.558 6.078 10.824 1.00 95.81 85 VAL A CA 1
ATOM 662 C C . VAL A 1 85 ? 5.139 5.054 9.756 1.00 95.81 85 VAL A C 1
ATOM 664 O O . VAL A 1 85 ? 4.976 3.875 10.121 1.00 95.81 85 VAL A O 1
ATOM 667 N N . PRO A 1 86 ? 4.980 5.466 8.479 1.00 97.00 86 PRO A N 1
ATOM 668 C CA . PRO A 1 86 ? 4.715 4.568 7.359 1.00 97.00 86 PRO A CA 1
ATOM 669 C C . PRO A 1 86 ? 5.757 3.461 7.275 1.00 97.00 86 PRO A C 1
ATOM 671 O O . PRO A 1 86 ? 6.954 3.704 7.421 1.00 97.00 86 PRO A O 1
ATOM 674 N N . ASP A 1 87 ? 5.300 2.237 7.044 1.00 96.25 87 ASP A N 1
ATOM 675 C CA . ASP A 1 87 ? 6.180 1.094 6.846 1.00 96.25 87 ASP A CA 1
ATOM 676 C C . ASP A 1 87 ? 6.154 0.625 5.387 1.00 96.25 87 ASP A C 1
ATOM 678 O O . ASP A 1 87 ? 5.488 1.185 4.512 1.00 96.25 87 ASP A O 1
ATOM 682 N N . ARG A 1 88 ? 6.901 -0.442 5.108 1.00 97.06 88 ARG A N 1
ATOM 683 C CA . ARG A 1 88 ? 6.967 -1.037 3.772 1.00 97.06 88 ARG A CA 1
ATOM 684 C C . ARG A 1 88 ? 5.591 -1.437 3.228 1.00 97.06 88 ARG A C 1
ATOM 686 O O . ARG A 1 88 ? 5.386 -1.362 2.020 1.00 97.06 88 ARG A O 1
ATOM 693 N N . HIS A 1 89 ? 4.659 -1.873 4.076 1.00 96.69 89 HIS A N 1
ATOM 694 C CA . HIS A 1 89 ? 3.308 -2.219 3.637 1.00 96.69 89 HIS A CA 1
ATOM 695 C C . HIS A 1 89 ? 2.510 -0.966 3.276 1.00 96.69 89 HIS A C 1
ATOM 697 O O . HIS A 1 89 ? 1.825 -0.982 2.254 1.00 96.69 89 HIS A O 1
ATOM 703 N N . THR A 1 90 ? 2.660 0.121 4.039 1.00 97.94 90 THR A N 1
ATOM 704 C CA . THR A 1 90 ? 2.060 1.428 3.729 1.00 97.94 90 THR A CA 1
ATOM 705 C C . THR A 1 90 ? 2.503 1.925 2.353 1.00 97.94 90 THR A C 1
ATOM 707 O O . THR A 1 90 ? 1.666 2.210 1.494 1.00 97.94 90 THR A O 1
ATOM 710 N N . TYR A 1 91 ? 3.816 1.952 2.100 1.00 98.31 91 TYR A N 1
ATOM 711 C CA . TYR A 1 91 ? 4.360 2.399 0.815 1.00 98.31 91 TYR A CA 1
ATOM 712 C C . TYR A 1 91 ? 3.931 1.501 -0.344 1.00 98.31 91 TYR A C 1
ATOM 714 O O . TYR A 1 91 ? 3.496 2.005 -1.376 1.00 98.31 91 TYR A O 1
ATOM 722 N N . ASN A 1 92 ? 3.981 0.177 -0.176 1.00 98.12 92 ASN A N 1
ATOM 723 C CA . ASN A 1 92 ? 3.554 -0.754 -1.220 1.00 98.12 92 ASN A CA 1
ATOM 724 C C . ASN A 1 92 ? 2.071 -0.588 -1.576 1.00 98.12 92 ASN A C 1
ATOM 726 O O . ASN A 1 92 ? 1.728 -0.605 -2.757 1.00 98.12 92 ASN A O 1
ATOM 730 N N . ALA A 1 93 ? 1.202 -0.401 -0.577 1.00 97.69 93 ALA A N 1
ATOM 731 C CA . ALA A 1 93 ? -0.222 -0.165 -0.800 1.00 97.69 93 ALA A CA 1
ATOM 732 C C . ALA A 1 93 ? -0.467 1.137 -1.577 1.00 97.69 93 ALA A C 1
ATOM 734 O O . ALA A 1 93 ? -1.306 1.171 -2.476 1.00 97.69 93 ALA A O 1
ATOM 735 N N . LEU A 1 94 ? 0.291 2.194 -1.274 1.00 98.19 94 LEU A N 1
ATOM 736 C CA . LEU A 1 94 ? 0.163 3.483 -1.948 1.00 98.19 94 LEU A CA 1
ATOM 737 C C . LEU A 1 94 ? 0.727 3.461 -3.380 1.00 98.19 94 LEU A C 1
ATOM 739 O O . LEU A 1 94 ? 0.095 3.992 -4.288 1.00 98.19 94 LEU A O 1
ATOM 743 N N . ILE A 1 95 ? 1.860 2.790 -3.614 1.00 98.44 95 ILE A N 1
ATOM 744 C CA . ILE A 1 95 ? 2.421 2.571 -4.961 1.00 98.44 95 ILE A CA 1
ATOM 745 C C . ILE A 1 95 ? 1.419 1.805 -5.836 1.00 98.44 95 ILE A C 1
ATOM 747 O O . ILE A 1 95 ? 1.137 2.216 -6.964 1.00 98.44 95 ILE A O 1
ATOM 751 N N . ASP A 1 96 ? 0.839 0.723 -5.311 1.00 97.31 96 ASP A N 1
ATOM 752 C CA . ASP A 1 96 ? -0.199 -0.055 -5.994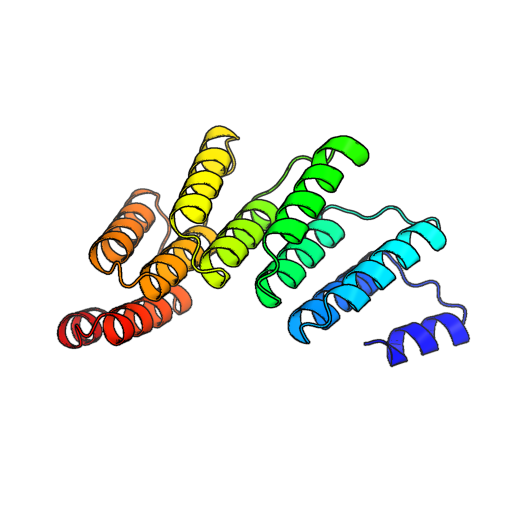 1.00 97.31 96 ASP A CA 1
ATOM 753 C C . ASP A 1 96 ? -1.463 0.786 -6.266 1.00 97.31 96 ASP A C 1
ATOM 755 O O . ASP A 1 96 ? -2.017 0.733 -7.368 1.00 97.31 96 ASP A O 1
ATOM 759 N N . ALA A 1 97 ? -1.889 1.628 -5.315 1.00 97.50 97 ALA A N 1
ATOM 760 C CA . ALA A 1 97 ? -2.998 2.565 -5.504 1.00 97.50 97 ALA A CA 1
ATOM 761 C C . ALA A 1 97 ? -2.729 3.566 -6.644 1.00 97.50 97 ALA A C 1
ATOM 763 O O . ALA A 1 97 ? -3.576 3.725 -7.530 1.00 97.50 97 ALA A O 1
ATOM 764 N N . CYS A 1 98 ? -1.541 4.183 -6.681 1.00 97.69 98 CYS A N 1
ATOM 765 C CA . CYS A 1 98 ? -1.109 5.066 -7.769 1.00 97.69 98 CYS A CA 1
ATOM 766 C C . CYS A 1 98 ? -1.120 4.340 -9.123 1.00 97.69 98 CYS A C 1
ATOM 768 O O . CYS A 1 98 ? -1.662 4.854 -10.106 1.00 97.69 98 CYS A O 1
ATOM 770 N N . GLY A 1 99 ? -0.580 3.118 -9.172 1.00 96.19 99 GLY A N 1
ATOM 771 C CA . GLY A 1 99 ? -0.575 2.278 -10.370 1.00 96.19 99 GLY A CA 1
ATOM 772 C C . GLY A 1 99 ? -1.984 1.984 -10.887 1.00 96.19 99 GLY A C 1
ATOM 773 O O . GLY A 1 99 ? -2.275 2.188 -12.067 1.00 96.19 99 GLY A O 1
ATOM 774 N N . LYS A 1 100 ? -2.905 1.584 -10.004 1.00 93.75 100 LYS A N 1
ATOM 775 C CA . LYS A 1 100 ? -4.316 1.313 -10.341 1.00 93.75 100 LYS A CA 1
ATOM 776 C C . LYS A 1 100 ? -5.085 2.548 -10.807 1.00 93.75 100 LYS A C 1
ATOM 778 O O . LYS A 1 100 ? -6.038 2.395 -11.575 1.00 93.75 100 LYS A O 1
ATOM 783 N N . ALA A 1 101 ? -4.676 3.738 -10.371 1.00 94.62 101 ALA A N 1
ATOM 784 C CA . ALA A 1 101 ? -5.206 5.027 -10.810 1.00 94.62 101 ALA A CA 1
ATOM 785 C C . ALA A 1 101 ? -4.524 5.572 -12.087 1.00 94.62 101 ALA A C 1
ATOM 787 O O . ALA A 1 101 ? -4.812 6.697 -12.504 1.00 94.62 101 ALA A O 1
ATOM 788 N N . ASN A 1 102 ? -3.630 4.800 -12.721 1.00 94.31 102 ASN A N 1
ATOM 789 C CA . ASN A 1 102 ? -2.812 5.222 -13.865 1.00 94.31 102 ASN A CA 1
ATOM 790 C C . ASN A 1 102 ? -1.993 6.498 -13.580 1.00 94.31 102 ASN A C 1
ATOM 792 O O . ASN A 1 102 ? -1.800 7.334 -14.461 1.00 94.31 102 ASN A O 1
ATOM 796 N N . ARG A 1 103 ? -1.525 6.675 -12.341 1.00 96.12 103 ARG A N 1
ATOM 797 C CA . ARG A 1 103 ? -0.682 7.797 -11.903 1.00 96.12 103 ARG A CA 1
ATOM 798 C C . ARG A 1 103 ? 0.751 7.324 -11.688 1.00 96.12 103 ARG A C 1
ATOM 800 O O . ARG A 1 103 ? 1.249 7.279 -10.567 1.00 96.12 103 ARG A O 1
ATOM 807 N N . ILE A 1 104 ? 1.404 6.930 -12.780 1.00 96.06 104 ILE A N 1
ATOM 808 C CA . ILE A 1 104 ? 2.749 6.340 -12.741 1.00 96.06 104 ILE A CA 1
ATOM 809 C C . ILE A 1 104 ? 3.786 7.262 -12.092 1.00 96.06 104 ILE A C 1
ATOM 811 O O . ILE A 1 104 ? 4.554 6.802 -11.253 1.00 96.06 104 ILE A O 1
ATOM 815 N N . ASP A 1 105 ? 3.760 8.559 -12.393 1.00 97.00 105 ASP A N 1
ATOM 816 C CA . ASP A 1 105 ? 4.735 9.507 -11.843 1.00 97.00 105 ASP A CA 1
ATOM 817 C C . ASP A 1 105 ? 4.598 9.625 -10.315 1.00 97.00 105 ASP A C 1
ATOM 819 O O . ASP A 1 105 ? 5.596 9.639 -9.597 1.00 97.00 105 ASP A O 1
ATOM 823 N N . GLN A 1 106 ? 3.363 9.586 -9.798 1.00 97.56 106 GLN A N 1
ATOM 824 C CA . GLN A 1 106 ? 3.105 9.550 -8.355 1.00 97.56 106 GLN A CA 1
ATOM 825 C C . GLN A 1 106 ? 3.547 8.223 -7.720 1.00 97.56 106 GLN A C 1
ATOM 827 O O . GLN A 1 106 ? 4.018 8.220 -6.587 1.00 97.56 106 GLN A O 1
ATOM 832 N N . ALA A 1 107 ? 3.445 7.094 -8.432 1.00 98.06 107 ALA A N 1
ATOM 833 C CA . ALA A 1 107 ? 3.955 5.813 -7.939 1.00 98.06 107 ALA A CA 1
ATOM 834 C C . ALA A 1 107 ? 5.483 5.855 -7.735 1.00 98.06 107 ALA A C 1
ATOM 836 O O . ALA A 1 107 ? 5.980 5.419 -6.696 1.00 98.06 107 ALA A O 1
ATOM 837 N N . PHE A 1 108 ? 6.223 6.435 -8.685 1.00 98.06 108 PHE A N 1
ATOM 838 C CA . PHE A 1 108 ? 7.674 6.619 -8.567 1.00 98.06 108 PHE A CA 1
ATOM 839 C C . PHE A 1 108 ? 8.067 7.654 -7.510 1.00 98.06 108 PHE A C 1
ATOM 841 O O . PHE A 1 108 ? 9.080 7.480 -6.837 1.00 98.06 108 PHE A O 1
ATOM 848 N N . GLU A 1 109 ? 7.266 8.702 -7.326 1.00 98.00 109 GLU A N 1
ATOM 849 C CA . GLU A 1 109 ? 7.452 9.662 -6.237 1.00 98.00 109 GLU A CA 1
ATOM 850 C C . GLU A 1 109 ? 7.334 8.980 -4.866 1.00 98.00 109 GLU A C 1
ATOM 852 O O . GLU A 1 109 ? 8.199 9.150 -4.010 1.00 98.00 109 GLU A O 1
ATOM 857 N N . VAL A 1 110 ? 6.318 8.134 -4.668 1.00 98.19 110 VAL A N 1
ATOM 858 C CA . VAL A 1 110 ? 6.160 7.361 -3.425 1.00 98.19 110 VAL A CA 1
ATOM 859 C C . VAL A 1 110 ? 7.321 6.384 -3.227 1.00 98.19 110 VAL A C 1
ATOM 861 O O . VAL A 1 110 ? 7.830 6.263 -2.115 1.00 98.19 110 VAL A O 1
ATOM 864 N N . TYR A 1 111 ? 7.786 5.727 -4.293 1.00 98.12 111 TYR A N 1
ATOM 865 C CA . TYR A 1 111 ? 8.973 4.871 -4.239 1.00 98.12 111 TYR A CA 1
ATOM 866 C C . TYR A 1 111 ? 10.238 5.641 -3.829 1.00 98.12 111 TYR A C 1
ATOM 868 O O . TYR A 1 111 ? 11.027 5.153 -3.021 1.00 98.12 111 TYR A O 1
ATOM 876 N N . ARG A 1 112 ? 10.423 6.870 -4.325 1.00 97.56 112 ARG A N 1
ATOM 877 C CA . ARG A 1 112 ? 11.546 7.723 -3.916 1.00 97.56 112 ARG A CA 1
ATOM 878 C C . ARG A 1 112 ? 11.463 8.078 -2.433 1.00 97.56 112 ARG A C 1
ATOM 880 O O . ARG A 1 112 ? 12.434 7.857 -1.717 1.00 97.56 112 ARG A O 1
ATOM 887 N N . ARG A 1 113 ? 10.290 8.514 -1.960 1.00 96.50 113 ARG A N 1
ATOM 888 C CA . ARG A 1 113 ? 10.049 8.824 -0.538 1.00 96.50 113 ARG A CA 1
ATOM 889 C C . ARG A 1 113 ? 10.309 7.628 0.374 1.00 96.50 113 ARG A C 1
ATOM 891 O O . ARG A 1 113 ? 10.896 7.787 1.436 1.00 96.50 113 ARG A O 1
ATOM 898 N N . MET A 1 114 ? 9.917 6.428 -0.056 1.00 97.12 114 MET A N 1
ATOM 899 C CA . MET A 1 114 ? 10.200 5.179 0.655 1.00 97.12 114 MET A CA 1
ATOM 900 C C . MET A 1 114 ? 11.711 4.959 0.848 1.00 97.12 114 MET A C 1
ATOM 902 O O . MET A 1 114 ? 12.151 4.603 1.944 1.00 97.12 114 MET A O 1
ATOM 906 N N . ASN A 1 115 ? 12.509 5.199 -0.197 1.00 94.38 115 ASN A N 1
ATOM 907 C CA . ASN A 1 115 ? 13.965 5.076 -0.132 1.00 94.38 115 ASN A CA 1
ATOM 908 C C . ASN A 1 115 ? 14.597 6.176 0.736 1.00 94.38 115 ASN A C 1
ATOM 910 O O . ASN A 1 115 ? 15.468 5.881 1.553 1.00 94.38 115 ASN A O 1
ATOM 914 N N . GLU A 1 116 ? 14.136 7.422 0.605 1.00 95.62 116 GLU A N 1
ATOM 915 C CA . GLU A 1 116 ? 14.582 8.563 1.421 1.00 95.62 116 GLU A CA 1
ATOM 916 C C . GLU A 1 116 ? 14.261 8.371 2.908 1.00 95.62 116 GLU A C 1
ATOM 918 O O . GLU A 1 116 ? 15.056 8.747 3.767 1.00 95.62 116 GLU A O 1
ATOM 923 N N . SER A 1 117 ? 13.147 7.708 3.233 1.00 93.62 117 SER A N 1
ATOM 924 C CA . SER A 1 117 ? 12.794 7.350 4.610 1.00 93.62 117 SER A CA 1
ATOM 925 C C . SER A 1 117 ? 13.548 6.119 5.136 1.00 93.62 117 SER A C 1
ATOM 927 O O . SER A 1 117 ? 13.202 5.596 6.195 1.00 93.62 117 SER A O 1
ATOM 929 N N . GLY A 1 118 ? 14.521 5.588 4.386 1.00 93.88 118 GLY A N 1
ATOM 930 C CA . GLY A 1 118 ? 15.305 4.406 4.752 1.00 93.88 118 GLY A CA 1
ATOM 931 C C . GLY A 1 118 ? 14.519 3.090 4.742 1.00 93.88 118 GLY A C 1
ATOM 932 O O . GLY A 1 118 ? 15.018 2.065 5.210 1.00 93.88 118 GLY A O 1
ATOM 933 N N . THR A 1 119 ? 13.286 3.077 4.225 1.00 95.25 119 THR A N 1
ATOM 934 C CA . THR A 1 119 ? 12.473 1.860 4.154 1.00 95.25 119 THR A CA 1
ATOM 935 C C . THR A 1 119 ? 12.864 1.056 2.922 1.00 95.25 119 THR A C 1
ATOM 937 O O . THR A 1 119 ? 12.657 1.473 1.789 1.00 95.25 119 THR A O 1
ATOM 940 N N . ARG A 1 120 ? 13.421 -0.140 3.126 1.00 93.31 120 ARG A N 1
ATOM 941 C CA . ARG A 1 120 ? 13.936 -0.952 2.017 1.00 93.31 120 ARG A CA 1
ATOM 942 C C . ARG A 1 120 ? 12.816 -1.559 1.168 1.00 93.31 120 ARG A C 1
ATOM 944 O O . ARG A 1 120 ? 11.950 -2.276 1.682 1.00 93.31 120 ARG A O 1
ATOM 951 N N . ALA A 1 121 ? 12.894 -1.333 -0.141 1.00 95.75 121 ALA A N 1
ATOM 952 C CA . ALA A 1 121 ? 12.051 -1.976 -1.143 1.00 95.75 121 ALA A CA 1
ATOM 953 C C . ALA A 1 121 ? 12.136 -3.512 -1.083 1.00 95.75 121 ALA A C 1
ATOM 955 O O . ALA A 1 121 ? 13.167 -4.087 -0.727 1.00 95.75 121 ALA A O 1
ATOM 956 N N . CYS A 1 122 ? 11.048 -4.193 -1.440 1.00 95.44 122 CYS A N 1
ATOM 957 C CA . CYS A 1 122 ? 11.008 -5.651 -1.581 1.00 95.44 122 CYS A CA 1
ATOM 958 C C . CYS A 1 122 ? 10.367 -6.064 -2.910 1.00 95.44 122 CYS A C 1
ATOM 960 O O . CYS A 1 122 ? 9.964 -5.213 -3.700 1.00 95.44 122 CYS A O 1
ATOM 962 N N . ALA A 1 123 ? 10.237 -7.372 -3.151 1.00 95.75 123 ALA A N 1
ATOM 963 C CA . ALA A 1 123 ? 9.628 -7.885 -4.379 1.00 95.75 123 ALA A CA 1
ATOM 964 C C . ALA A 1 123 ? 8.232 -7.303 -4.643 1.00 95.75 123 ALA A C 1
ATOM 966 O O . ALA A 1 123 ? 7.939 -6.901 -5.762 1.00 95.75 123 ALA A O 1
ATOM 967 N N . VAL A 1 124 ? 7.414 -7.134 -3.598 1.00 96.25 124 VAL A N 1
ATOM 968 C CA . VAL A 1 124 ? 6.084 -6.510 -3.712 1.00 96.25 124 VAL A CA 1
ATOM 969 C C . VAL A 1 124 ? 6.170 -5.059 -4.208 1.00 96.25 124 VAL A C 1
ATOM 971 O O . VAL A 1 124 ? 5.347 -4.652 -5.022 1.00 96.25 124 VAL A O 1
ATOM 974 N N . THR A 1 125 ? 7.177 -4.295 -3.772 1.00 97.50 125 THR A N 1
ATOM 975 C CA . THR A 1 125 ? 7.407 -2.907 -4.212 1.00 97.50 125 THR A CA 1
ATOM 976 C C . THR A 1 125 ? 7.691 -2.849 -5.712 1.00 97.50 125 THR A C 1
ATOM 978 O O . THR A 1 125 ? 7.023 -2.122 -6.447 1.00 97.50 125 THR A O 1
ATOM 981 N N . TYR A 1 126 ? 8.644 -3.662 -6.179 1.00 97.44 126 TYR A N 1
ATOM 982 C CA . TYR A 1 126 ? 9.001 -3.734 -7.597 1.00 97.44 126 TYR A CA 1
ATOM 983 C C . TYR A 1 126 ? 7.841 -4.243 -8.445 1.00 97.44 126 TYR A C 1
ATOM 985 O O . TYR A 1 126 ? 7.529 -3.648 -9.470 1.00 97.44 126 TYR A O 1
ATOM 993 N N . ASN A 1 127 ? 7.144 -5.280 -7.987 1.00 96.75 127 ASN A N 1
ATOM 994 C CA . ASN A 1 127 ? 5.990 -5.840 -8.681 1.00 96.75 127 ASN A CA 1
ATOM 995 C C . ASN A 1 127 ? 4.869 -4.803 -8.872 1.00 96.75 127 ASN A C 1
ATOM 997 O O . ASN A 1 127 ? 4.284 -4.733 -9.953 1.00 96.75 127 ASN A O 1
ATOM 1001 N N . ALA A 1 128 ? 4.605 -3.959 -7.868 1.00 97.00 128 ALA A N 1
ATOM 1002 C CA . ALA A 1 128 ? 3.636 -2.869 -7.983 1.00 97.00 128 ALA A CA 1
ATOM 1003 C C . ALA A 1 128 ? 4.071 -1.803 -9.010 1.00 97.00 128 ALA A C 1
ATOM 1005 O O . ALA A 1 128 ? 3.259 -1.370 -9.830 1.00 97.00 128 ALA A O 1
ATOM 1006 N N . LEU A 1 129 ? 5.354 -1.418 -9.024 1.00 97.94 129 LEU A N 1
ATOM 1007 C CA . LEU A 1 129 ? 5.900 -0.470 -10.006 1.00 97.94 129 LEU A CA 1
ATOM 1008 C C . LEU A 1 129 ? 5.897 -1.032 -11.436 1.00 97.94 129 LEU A C 1
ATOM 1010 O O . LEU A 1 129 ? 5.552 -0.318 -12.378 1.00 97.94 129 LEU A O 1
ATOM 1014 N N . ILE A 1 130 ? 6.244 -2.309 -11.611 1.00 96.38 130 ILE A N 1
ATOM 1015 C CA . ILE A 1 130 ? 6.230 -3.000 -12.907 1.00 96.38 130 ILE A CA 1
ATOM 1016 C C . ILE A 1 130 ? 4.793 -3.077 -13.444 1.00 96.38 130 ILE A C 1
ATOM 1018 O O . ILE A 1 130 ? 4.564 -2.729 -14.604 1.00 96.38 130 ILE A O 1
ATOM 1022 N N . ASP A 1 131 ? 3.801 -3.447 -12.619 1.00 95.12 131 ASP A N 1
ATOM 1023 C CA . ASP A 1 131 ? 2.393 -3.440 -13.055 1.00 95.12 131 ASP A CA 1
ATOM 1024 C C . ASP A 1 131 ? 1.927 -2.024 -13.432 1.00 95.12 131 ASP A C 1
ATOM 1026 O O . ASP A 1 131 ? 1.264 -1.850 -14.460 1.00 95.12 131 ASP A O 1
ATOM 1030 N N . ALA A 1 132 ? 2.323 -1.000 -12.665 1.00 96.31 132 ALA A N 1
ATOM 1031 C CA . ALA A 1 132 ? 2.038 0.399 -12.988 1.00 96.31 132 ALA A CA 1
ATOM 1032 C C . ALA A 1 132 ? 2.640 0.813 -14.345 1.00 96.31 132 ALA A C 1
ATOM 1034 O O . ALA A 1 132 ? 1.954 1.443 -15.154 1.00 96.31 132 ALA A O 1
ATOM 1035 N N . CYS A 1 133 ? 3.878 0.399 -14.640 1.00 95.25 133 CYS A N 1
ATOM 1036 C CA . CYS A 1 133 ? 4.518 0.596 -15.946 1.00 95.25 133 CYS A CA 1
ATOM 1037 C C . CYS A 1 133 ? 3.739 -0.088 -17.073 1.00 95.25 133 CYS A C 1
ATOM 1039 O O . CYS A 1 133 ? 3.501 0.526 -18.113 1.00 95.25 133 CYS A O 1
ATOM 1041 N N . GLY A 1 134 ? 3.267 -1.319 -16.859 1.00 93.75 134 GLY A N 1
ATOM 1042 C CA . GLY A 1 134 ? 2.447 -2.032 -17.839 1.00 93.75 134 GLY A CA 1
ATOM 1043 C C . GLY A 1 134 ? 1.112 -1.355 -18.126 1.00 93.75 134 GLY A C 1
ATOM 1044 O O . GLY A 1 134 ? 0.683 -1.311 -19.277 1.00 93.75 134 GLY A O 1
ATOM 1045 N N . ARG A 1 135 ? 0.459 -0.780 -17.112 1.00 92.50 135 ARG A N 1
ATOM 1046 C CA . ARG A 1 135 ? -0.766 0.023 -17.298 1.00 92.50 135 ARG A CA 1
ATOM 1047 C C . ARG A 1 135 ? -0.504 1.309 -18.079 1.00 92.50 135 ARG A C 1
ATOM 1049 O O . ARG A 1 135 ? -1.349 1.717 -18.868 1.00 92.50 135 ARG A O 1
ATOM 1056 N N . ALA A 1 136 ? 0.668 1.909 -17.891 1.00 93.69 136 ALA A N 1
ATOM 1057 C CA . ALA A 1 136 ? 1.119 3.091 -18.622 1.00 93.69 136 ALA A CA 1
ATOM 1058 C C . ALA A 1 136 ? 1.772 2.774 -19.984 1.00 93.69 136 ALA A C 1
ATOM 1060 O O . ALA A 1 136 ? 2.214 3.696 -20.664 1.00 93.69 136 ALA A O 1
ATOM 1061 N N . ARG A 1 137 ? 1.847 1.494 -20.379 1.00 92.19 137 ARG A N 1
ATOM 1062 C CA . ARG A 1 137 ? 2.513 1.003 -21.600 1.00 92.19 137 ARG A CA 1
ATOM 1063 C C . ARG A 1 137 ? 3.993 1.420 -21.721 1.00 92.19 137 ARG A C 1
ATOM 1065 O O . ARG A 1 137 ? 4.475 1.687 -22.816 1.00 92.19 137 ARG A O 1
ATOM 1072 N N . LYS A 1 138 ? 4.720 1.459 -20.597 1.00 92.56 138 LYS A N 1
ATOM 1073 C CA . LYS A 1 138 ? 6.163 1.770 -20.518 1.00 92.56 138 LYS A CA 1
ATOM 1074 C C . LYS A 1 138 ? 6.994 0.498 -20.293 1.00 92.56 138 LYS A C 1
ATOM 1076 O O . LYS A 1 138 ? 7.418 0.214 -19.171 1.00 92.56 138 LYS A O 1
ATOM 1081 N N . LEU A 1 139 ? 7.156 -0.316 -21.341 1.00 91.12 139 LEU A N 1
ATOM 1082 C CA . LEU A 1 139 ? 7.852 -1.613 -21.266 1.00 91.12 139 LEU A CA 1
ATOM 1083 C C . LEU A 1 139 ? 9.330 -1.469 -20.870 1.00 91.12 139 LEU A C 1
ATOM 1085 O O . LEU A 1 139 ? 9.824 -2.198 -20.015 1.00 91.12 139 LEU A O 1
ATOM 1089 N N . ASP A 1 140 ? 10.020 -0.505 -21.466 1.00 91.69 140 ASP A N 1
ATOM 1090 C CA . ASP A 1 140 ? 11.420 -0.171 -21.203 1.00 91.69 140 ASP A CA 1
ATOM 1091 C C . ASP A 1 140 ? 11.680 0.103 -19.713 1.00 91.69 140 ASP A C 1
ATOM 1093 O O . ASP A 1 140 ? 12.619 -0.436 -19.119 1.00 91.69 140 ASP A O 1
ATOM 1097 N N . VAL A 1 141 ? 10.794 0.875 -19.080 1.00 94.81 141 VAL A N 1
ATOM 1098 C CA . VAL A 1 141 ? 10.870 1.196 -17.652 1.00 94.81 141 VAL A CA 1
ATOM 1099 C C . VAL A 1 141 ? 10.630 -0.051 -16.796 1.00 94.81 141 VAL A C 1
ATOM 1101 O O . VAL A 1 141 ? 11.372 -0.286 -15.842 1.00 94.81 141 VAL A O 1
ATOM 1104 N N . ALA A 1 142 ? 9.655 -0.894 -17.153 1.00 94.12 142 ALA A N 1
ATOM 1105 C CA . ALA A 1 142 ? 9.384 -2.151 -16.447 1.00 94.12 142 ALA A CA 1
ATOM 1106 C C . ALA A 1 142 ? 10.584 -3.122 -16.482 1.00 94.12 142 ALA A C 1
ATOM 1108 O O . ALA A 1 142 ? 10.947 -3.721 -15.463 1.00 94.12 142 ALA A O 1
ATOM 1109 N N . LEU A 1 143 ? 11.244 -3.249 -17.636 1.00 91.62 143 LEU A N 1
ATOM 1110 C CA . LEU A 1 143 ? 12.435 -4.089 -17.789 1.00 91.62 143 LEU A CA 1
ATOM 1111 C C . LEU A 1 143 ? 13.626 -3.533 -16.996 1.00 91.62 143 LEU A C 1
ATOM 1113 O O . LEU A 1 143 ? 14.364 -4.295 -16.366 1.00 91.62 143 LEU A O 1
ATOM 1117 N N . ASN A 1 144 ? 13.800 -2.209 -16.966 1.00 94.06 144 ASN A N 1
ATOM 1118 C CA . ASN A 1 144 ? 14.839 -1.571 -16.156 1.00 94.06 144 ASN A CA 1
ATOM 1119 C C . ASN A 1 144 ? 14.603 -1.755 -14.651 1.00 94.06 144 ASN A C 1
ATOM 1121 O O . ASN A 1 144 ? 15.552 -2.079 -13.938 1.00 94.06 144 ASN A O 1
ATOM 1125 N N . LEU A 1 145 ? 13.356 -1.657 -14.180 1.00 95.50 145 LEU A N 1
ATOM 1126 C CA . LEU A 1 145 ? 12.992 -1.973 -12.793 1.00 95.50 145 LEU A CA 1
ATOM 1127 C C . LEU A 1 145 ? 13.321 -3.420 -12.424 1.00 95.50 145 LEU A C 1
ATOM 1129 O O . LEU A 1 145 ? 13.810 -3.682 -11.329 1.00 95.50 145 LEU A O 1
ATOM 1133 N N . THR A 1 146 ? 13.114 -4.361 -13.346 1.00 92.19 146 THR A N 1
ATOM 1134 C CA . THR A 1 146 ? 13.473 -5.769 -13.122 1.00 92.19 146 THR A CA 1
ATOM 1135 C C . THR A 1 146 ? 14.988 -5.927 -12.973 1.00 92.19 146 THR A C 1
ATOM 1137 O O . THR A 1 146 ? 15.459 -6.601 -12.060 1.00 92.19 146 THR A O 1
ATOM 1140 N N . LYS A 1 147 ? 15.788 -5.254 -13.809 1.00 92.75 147 LYS A N 1
ATOM 1141 C CA . LYS A 1 147 ? 17.257 -5.233 -13.668 1.00 92.75 147 LYS A CA 1
ATOM 1142 C C . LYS A 1 147 ? 17.701 -4.594 -12.348 1.00 92.75 147 LYS A C 1
ATOM 1144 O O . LYS A 1 147 ? 18.645 -5.075 -11.725 1.00 92.75 147 LYS A O 1
ATOM 1149 N N . GLU A 1 148 ? 17.043 -3.521 -11.917 1.00 94.31 148 GLU A N 1
ATOM 1150 C CA . GLU A 1 148 ? 17.308 -2.867 -10.631 1.00 94.31 148 GLU A CA 1
ATOM 1151 C C . GLU A 1 148 ? 16.997 -3.798 -9.449 1.00 94.31 148 GLU A C 1
ATOM 1153 O O . GLU A 1 148 ? 17.821 -3.941 -8.546 1.00 94.31 148 GLU A O 1
ATOM 1158 N N . MET A 1 149 ? 15.863 -4.503 -9.499 1.00 95.06 149 MET A N 1
ATOM 1159 C CA . MET A 1 149 ? 15.462 -5.513 -8.518 1.00 95.06 149 MET A CA 1
ATOM 1160 C C . MET A 1 149 ? 16.571 -6.560 -8.309 1.00 95.06 149 MET A C 1
ATOM 1162 O O . MET A 1 149 ? 16.978 -6.808 -7.171 1.00 95.06 149 MET A O 1
ATOM 1166 N N . TRP A 1 150 ? 17.150 -7.081 -9.400 1.00 92.38 150 TRP A N 1
ATOM 1167 C CA . TRP A 1 150 ? 18.298 -7.995 -9.355 1.00 92.38 150 TRP A CA 1
ATOM 1168 C C . TRP A 1 150 ? 19.537 -7.379 -8.701 1.00 92.38 150 TRP A C 1
ATOM 1170 O O . TRP A 1 150 ? 20.145 -8.011 -7.833 1.00 92.38 150 TRP A O 1
ATOM 1180 N N . LYS A 1 151 ? 19.908 -6.153 -9.094 1.00 94.06 151 LYS A N 1
ATOM 1181 C CA . LYS A 1 151 ? 21.071 -5.435 -8.538 1.00 94.06 151 LYS A CA 1
ATOM 1182 C C . LYS A 1 151 ? 20.945 -5.210 -7.033 1.00 94.06 151 LYS A C 1
ATOM 1184 O O . LYS A 1 151 ? 21.937 -5.303 -6.320 1.00 94.06 151 LYS A O 1
ATOM 1189 N N . ASN A 1 152 ? 19.725 -4.999 -6.545 1.00 92.38 152 ASN A N 1
ATOM 1190 C CA . ASN A 1 152 ? 19.432 -4.817 -5.123 1.00 92.38 152 ASN A CA 1
ATOM 1191 C C . ASN A 1 152 ? 19.302 -6.137 -4.338 1.00 92.38 152 ASN A C 1
ATOM 1193 O O . ASN A 1 152 ? 18.940 -6.130 -3.154 1.00 92.38 152 ASN A O 1
ATOM 1197 N N . GLY A 1 153 ? 19.622 -7.268 -4.977 1.00 93.12 153 GLY A N 1
ATOM 1198 C CA . GLY A 1 153 ? 19.624 -8.597 -4.371 1.00 93.12 153 GLY A CA 1
ATOM 1199 C C . GLY A 1 153 ? 18.233 -9.206 -4.205 1.00 93.12 153 GLY A C 1
ATOM 1200 O O . GLY A 1 153 ? 18.081 -10.173 -3.463 1.00 93.12 153 GLY A O 1
ATOM 1201 N N . ILE A 1 154 ? 17.216 -8.663 -4.874 1.00 95.06 154 ILE A N 1
ATOM 1202 C CA . ILE A 1 154 ? 15.837 -9.142 -4.798 1.00 95.06 154 ILE A CA 1
ATOM 1203 C C . ILE A 1 154 ? 15.585 -10.019 -6.028 1.00 95.06 154 ILE A C 1
ATOM 1205 O O . ILE A 1 154 ? 15.821 -9.610 -7.162 1.00 95.06 154 ILE A O 1
ATOM 1209 N N . ARG A 1 155 ? 15.150 -11.261 -5.811 1.00 91.62 155 ARG A N 1
ATOM 1210 C CA . ARG A 1 155 ? 14.866 -12.206 -6.899 1.00 91.62 155 ARG A CA 1
ATOM 1211 C C . ARG A 1 155 ? 13.432 -12.022 -7.399 1.00 91.62 155 ARG A C 1
ATOM 1213 O O . ARG A 1 155 ? 12.538 -11.985 -6.551 1.00 91.62 155 ARG A O 1
ATOM 1220 N N . PRO A 1 156 ? 13.207 -11.911 -8.723 1.00 90.31 156 PRO A N 1
ATOM 1221 C CA . PRO A 1 156 ? 11.874 -12.023 -9.303 1.00 90.31 156 PRO A CA 1
ATOM 1222 C C . PRO A 1 156 ? 11.180 -13.295 -8.824 1.00 90.31 156 PRO A C 1
ATOM 1224 O O . PRO A 1 156 ? 11.801 -14.357 -8.769 1.00 90.31 156 PRO A O 1
ATOM 1227 N N . ASP A 1 157 ? 9.906 -13.176 -8.472 1.00 91.88 157 ASP A N 1
ATOM 1228 C CA . ASP A 1 157 ? 9.057 -14.311 -8.130 1.00 91.88 157 ASP A CA 1
ATOM 1229 C C . ASP A 1 157 ? 8.080 -14.617 -9.277 1.00 91.88 157 ASP A C 1
ATOM 1231 O O . ASP A 1 157 ? 8.040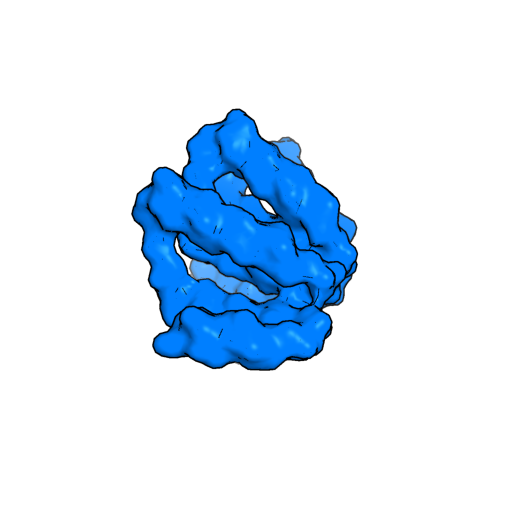 -13.928 -10.301 1.00 91.88 157 ASP A O 1
ATOM 1235 N N . ASN A 1 158 ? 7.262 -15.658 -9.108 1.00 90.81 158 ASN A N 1
ATOM 1236 C CA . ASN A 1 158 ? 6.236 -16.016 -10.092 1.00 90.81 158 ASN A CA 1
ATOM 1237 C C . ASN A 1 158 ? 5.286 -14.845 -10.389 1.00 90.81 158 ASN A C 1
ATOM 1239 O O . ASN A 1 158 ? 4.790 -14.715 -11.507 1.00 90.81 158 ASN A O 1
ATOM 1243 N N . TYR A 1 159 ? 5.030 -13.977 -9.404 1.00 90.56 159 TYR A N 1
ATOM 1244 C CA . TYR A 1 159 ? 4.201 -12.799 -9.616 1.00 90.56 159 TYR A CA 1
ATOM 1245 C C . TYR A 1 159 ? 4.914 -11.781 -10.514 1.00 90.56 159 TYR A C 1
ATOM 1247 O O . TYR A 1 159 ? 4.281 -11.237 -11.419 1.00 90.56 159 TYR A O 1
ATOM 1255 N N . THR A 1 160 ? 6.217 -11.550 -10.323 1.00 90.44 160 THR A N 1
ATOM 1256 C CA . THR A 1 160 ? 7.032 -10.689 -11.193 1.00 90.44 160 THR A CA 1
ATOM 1257 C C . THR A 1 160 ? 6.974 -11.161 -12.643 1.00 90.44 160 THR A C 1
ATOM 1259 O O . THR A 1 160 ? 6.657 -10.368 -13.527 1.00 90.44 160 THR A O 1
ATOM 1262 N N . LEU A 1 161 ? 7.215 -12.453 -12.885 1.00 90.69 161 LEU A N 1
ATOM 1263 C CA . LEU A 1 161 ? 7.235 -13.029 -14.234 1.00 90.69 161 LEU A CA 1
ATOM 1264 C C . LEU A 1 161 ? 5.861 -12.933 -14.911 1.00 90.69 161 LEU A C 1
ATOM 1266 O O . LEU A 1 161 ? 5.753 -12.415 -16.021 1.00 90.69 161 LEU A O 1
ATOM 1270 N N . ASN A 1 162 ? 4.791 -13.311 -14.204 1.00 91.06 162 ASN A N 1
ATOM 1271 C CA . ASN A 1 162 ? 3.422 -13.166 -14.706 1.00 91.06 162 ASN A CA 1
ATOM 1272 C C . ASN A 1 162 ? 3.073 -11.701 -15.017 1.00 91.06 162 ASN A C 1
ATOM 1274 O O . ASN A 1 162 ? 2.399 -11.409 -16.008 1.00 91.06 162 ASN A O 1
ATOM 1278 N N . THR A 1 163 ? 3.538 -10.767 -14.182 1.00 91.12 163 THR A N 1
ATOM 1279 C CA . THR A 1 163 ? 3.327 -9.329 -14.393 1.00 91.12 163 THR A CA 1
ATOM 1280 C C . THR A 1 163 ? 4.069 -8.842 -15.634 1.00 91.12 163 THR A C 1
ATOM 1282 O O . THR A 1 163 ? 3.495 -8.086 -16.414 1.00 91.12 163 THR A O 1
ATOM 1285 N N . LEU A 1 164 ? 5.304 -9.293 -15.859 1.00 90.19 164 LEU A N 1
ATOM 1286 C CA . LEU A 1 164 ? 6.095 -8.938 -17.036 1.00 90.19 164 LEU A CA 1
ATOM 1287 C C . LEU A 1 164 ? 5.469 -9.451 -18.334 1.00 90.19 164 LEU A C 1
ATOM 1289 O O . LEU A 1 164 ? 5.307 -8.668 -19.266 1.00 90.19 164 LEU A O 1
ATOM 1293 N N . VAL A 1 165 ? 5.019 -10.707 -18.370 1.00 90.19 165 VAL A N 1
ATOM 1294 C CA . VAL A 1 165 ? 4.270 -11.247 -19.518 1.00 90.19 165 VAL A CA 1
ATOM 1295 C C . VAL A 1 165 ? 3.033 -10.386 -19.796 1.00 90.19 165 VAL A C 1
ATOM 1297 O O . VAL A 1 165 ? 2.797 -9.970 -20.931 1.00 90.19 165 VAL A O 1
ATOM 1300 N N . ALA A 1 166 ? 2.270 -10.026 -18.757 1.00 89.25 166 ALA A N 1
ATOM 1301 C CA . ALA A 1 166 ? 1.116 -9.143 -18.908 1.00 89.25 166 ALA A CA 1
ATOM 1302 C C . ALA A 1 166 ? 1.496 -7.738 -19.418 1.00 89.25 166 ALA A C 1
ATOM 1304 O O . ALA A 1 166 ? 0.753 -7.156 -20.210 1.00 89.25 166 ALA A O 1
ATOM 1305 N N . VAL A 1 167 ? 2.632 -7.183 -18.984 1.00 91.00 167 VAL A N 1
ATOM 1306 C CA . VAL A 1 167 ? 3.170 -5.895 -19.456 1.00 91.00 167 VAL A CA 1
ATOM 1307 C C . VAL A 1 167 ? 3.526 -5.972 -20.942 1.00 91.00 167 VAL A C 1
ATOM 1309 O O . VAL A 1 167 ? 3.068 -5.123 -21.704 1.00 91.00 167 VAL A O 1
ATOM 1312 N N . CYS A 1 168 ? 4.268 -6.995 -21.370 1.00 88.81 168 CYS A N 1
ATOM 1313 C CA . CYS A 1 168 ? 4.629 -7.225 -22.771 1.00 88.81 168 CYS A CA 1
ATOM 1314 C C . CYS A 1 168 ? 3.383 -7.300 -23.666 1.00 88.81 168 CYS A C 1
ATOM 1316 O O . CYS A 1 168 ? 3.273 -6.556 -24.645 1.00 88.81 168 CYS A O 1
ATOM 1318 N N . CYS A 1 169 ? 2.376 -8.081 -23.258 1.00 87.56 169 CYS A N 1
ATOM 1319 C CA . CYS A 1 169 ? 1.093 -8.172 -23.958 1.00 87.56 169 CYS A CA 1
ATOM 1320 C C . CYS A 1 169 ? 0.370 -6.815 -24.061 1.00 87.56 169 CYS A C 1
ATOM 1322 O O . CYS A 1 169 ? -0.141 -6.470 -25.124 1.00 87.56 169 CYS A O 1
ATOM 1324 N N . ARG A 1 170 ? 0.340 -6.007 -22.989 1.00 87.31 170 ARG A N 1
ATOM 1325 C CA . ARG A 1 170 ? -0.271 -4.656 -23.004 1.00 87.31 170 ARG A CA 1
ATOM 1326 C C . ARG A 1 170 ? 0.482 -3.680 -23.916 1.00 87.31 170 ARG A C 1
ATOM 1328 O O . ARG A 1 170 ? -0.119 -2.759 -24.478 1.00 87.31 170 ARG A O 1
ATOM 1335 N N . CYS A 1 171 ? 1.790 -3.853 -24.059 1.00 85.75 171 CYS A N 1
ATOM 1336 C CA . CYS A 1 171 ? 2.639 -3.021 -24.910 1.00 85.75 171 CYS A CA 1
ATOM 1337 C C . CYS A 1 171 ? 2.634 -3.469 -26.381 1.00 85.75 171 CYS A C 1
ATOM 1339 O O . CYS A 1 171 ? 2.942 -2.655 -27.244 1.00 85.75 171 CYS A O 1
ATOM 1341 N N . GLY A 1 172 ? 2.190 -4.694 -26.676 1.00 82.31 172 GLY A N 1
ATOM 1342 C CA . GLY A 1 172 ? 2.144 -5.253 -28.031 1.00 82.31 172 GLY A CA 1
ATOM 1343 C C . GLY A 1 172 ? 3.453 -5.908 -28.479 1.00 82.31 172 GLY A C 1
ATOM 1344 O O . GLY A 1 172 ? 3.580 -6.255 -29.647 1.00 82.31 172 GLY A O 1
ATOM 1345 N N . ASP A 1 173 ? 4.407 -6.091 -27.565 1.00 77.75 173 ASP A N 1
ATOM 1346 C CA . ASP A 1 173 ? 5.668 -6.784 -27.831 1.00 77.75 173 ASP A CA 1
ATOM 1347 C C . ASP A 1 173 ? 5.562 -8.229 -27.338 1.00 77.75 173 ASP A C 1
ATOM 1349 O O . ASP A 1 173 ? 5.896 -8.560 -26.200 1.00 77.75 173 ASP A O 1
ATOM 1353 N N . THR A 1 174 ? 5.002 -9.092 -28.184 1.00 69.25 174 THR A N 1
ATOM 1354 C CA . THR A 1 174 ? 4.803 -10.508 -27.856 1.00 69.25 174 THR A CA 1
ATOM 1355 C C . THR A 1 174 ? 6.103 -11.301 -27.860 1.00 69.25 174 THR A C 1
ATOM 1357 O O . THR A 1 174 ? 6.164 -12.324 -27.191 1.00 69.25 174 THR A O 1
ATOM 1360 N N . ASN A 1 175 ? 7.142 -10.847 -28.566 1.00 72.88 175 ASN A N 1
ATOM 1361 C CA . ASN A 1 175 ? 8.421 -11.557 -28.634 1.00 72.88 175 ASN A CA 1
ATOM 1362 C C . ASN A 1 175 ? 9.150 -11.471 -27.293 1.00 72.88 175 ASN A C 1
ATOM 1364 O O . ASN A 1 175 ? 9.528 -12.499 -26.738 1.00 72.88 175 ASN A O 1
ATOM 1368 N N . ALA A 1 176 ? 9.202 -10.274 -26.701 1.00 71.19 176 ALA A N 1
ATOM 1369 C CA . ALA A 1 176 ? 9.744 -10.094 -25.359 1.00 71.19 176 ALA A CA 1
ATOM 1370 C C . ALA A 1 176 ? 8.988 -10.910 -24.290 1.00 71.19 176 ALA A C 1
ATOM 1372 O O . ALA A 1 176 ? 9.569 -11.249 -23.267 1.00 71.19 176 ALA A O 1
ATOM 1373 N N . ALA A 1 177 ? 7.705 -11.239 -24.502 1.00 65.69 177 ALA A N 1
ATOM 1374 C CA . ALA A 1 177 ? 6.948 -12.083 -23.575 1.00 65.69 177 ALA A CA 1
ATOM 1375 C C . ALA A 1 177 ? 7.426 -13.546 -23.576 1.00 65.69 177 ALA A C 1
ATOM 1377 O O . ALA A 1 177 ? 7.432 -14.170 -22.517 1.00 65.69 177 ALA A O 1
ATOM 1378 N N . TYR A 1 178 ? 7.818 -14.082 -24.739 1.00 63.56 178 TYR A N 1
ATOM 1379 C CA . TYR A 1 178 ? 8.328 -15.452 -24.860 1.00 63.56 178 TYR A CA 1
ATOM 1380 C C . TYR A 1 178 ? 9.743 -15.595 -24.298 1.00 63.56 178 TYR A C 1
ATOM 1382 O O . TYR A 1 178 ? 10.039 -16.625 -23.712 1.00 63.56 178 TYR A O 1
ATOM 1390 N N . ASP A 1 179 ? 10.574 -14.555 -24.399 1.00 71.81 179 ASP A N 1
ATOM 1391 C CA . ASP A 1 179 ? 11.948 -14.567 -23.870 1.00 71.81 179 ASP A CA 1
ATOM 1392 C C . ASP A 1 179 ? 12.019 -14.516 -22.326 1.00 71.81 179 ASP A C 1
ATOM 1394 O O . ASP A 1 179 ? 13.083 -14.716 -21.740 1.00 71.81 179 ASP A O 1
ATOM 1398 N N . ILE A 1 180 ? 10.904 -14.199 -21.654 1.00 69.75 180 ILE A N 1
ATOM 1399 C CA . ILE A 1 180 ? 10.806 -14.101 -20.185 1.00 69.75 180 ILE A CA 1
ATOM 1400 C C . ILE A 1 180 ? 10.407 -15.444 -19.540 1.00 69.75 180 ILE A C 1
ATOM 1402 O O . ILE A 1 180 ? 10.606 -15.608 -18.332 1.00 69.75 180 ILE A O 1
ATOM 1406 N N . ILE A 1 181 ? 9.847 -16.379 -20.321 1.00 55.03 181 ILE A N 1
ATOM 1407 C CA . ILE A 1 181 ? 9.415 -17.726 -19.897 1.00 55.03 181 ILE A CA 1
ATOM 1408 C C . ILE A 1 181 ? 10.555 -18.723 -20.113 1.00 55.03 181 ILE A C 1
ATOM 1410 O O . ILE A 1 181 ? 10.790 -19.532 -19.187 1.00 55.03 181 ILE A O 1
#

pLDDT: mean 92.98, std 7.02, range [55.03, 98.44]

Sequence (181 aa):
AFTVMALMKQDRILPDIFAYNALIDACGRAKLVDKAFKVRDEIVNSGLKPDKVTFNALISACGRARDLSRAYEVLDTMIQEYGYVPDRHTYNALIDACGKANRIDQAFEVYRRMNESGTRACAVTYNALIDACGRARKLDVALNLTKEMWKNGIRPDNYTLNTLVAVCCRCGDTNAAYDII

Secondary structure (DSSP, 8-state):
-HHHHHHHHHTT----HHHHHHHHHHHHHTT-HHHHHHHHHHHHHTTPPP-HHHHHHHHHHHHHHT-HHHHHHHHHHHHHTT-PPP-HHHHHHHHHHHHHTT-HHHHHHHHHHHHHTT----HHHHHHHHHHHHHTT-HHHHHHHHHHHHHTTPPP-HHHHHHHHHHHHHHT-HHHHHTT-

Organism: NCBI:txid101924

InterPro domains:
  IPR002885 Pentatricopeptide repeat [PF12854] (83-114)
  IPR002885 Pentatricopeptide repeat [PF13041] (15-63)
  IPR002885 Pentatricopeptide repeat [PF13041] (122-170)
  IPR002885 Pentatricopeptide repeat [PS51375] (16-50)
  IPR002885 Pentatricopeptide repeat [PS51375] (51-86)
  IPR002885 Pentatricopeptide repeat [PS51375] (87-121)
  IPR002885 Pentatricopeptide repeat [PS51375] (122-156)
  IPR002885 Pentatricopeptide repeat [TIGR00756] (19-51)
  IPR002885 Pentatricopeptide repeat [TIGR00756] (53-87)
  IPR002885 Pentatricopeptide repeat [TIGR00756] (89-118)
  IPR002885 Pentatricopeptide repeat [TIGR00756] (124-157)
  IPR011990 Tetratricopeptide-like helical domain superfamily [G3DSA:1.25.40.10] (1-79)
  IPR011990 Tetratricopeptide-like helical domain superfamily [G3DSA:1.25.40.10] (80-181)

Mean predicted aligned error: 4.32 Å

Nearest PDB structures (foldseek):
  5i9f-assembly1_A  TM=9.522E-01  e=2.443E-11  unidentified
  4ozs-assembly1_A  TM=7.516E-01  e=6.789E-12  synthetic construct
  4oe1-assembly1_A  TM=8.184E-01  e=5.067E-08  Zea mays
  4m59-assembly1_A  TM=8.184E-01  e=6.979E-08  Zea mays
  8rdj-assembly1_G  TM=6.583E-01  e=5.465E-07  Sinapis alba